Protein AF-A0A094P577-F1 (afdb_monomer)

Foldseek 3Di:
DDDDDDDDDDDDDDPPPPPPDPDPPPLLVQLLVCLVVLLVLLVQQLVCLVCLQPDDLVSNLVSLVSNLVSLVSNLVSHDPVLNVLSVLLSVLSVQLSVLCVVVSSNSVCLVVDPSNVVSLVVCVDPVNVVSVVSVQCSCCVRNVDHSPDDSDPDPPPPPPDPPPPPPVPPPPDDDPDPPPVQVVLLVVLCVVCVVQPFDDDSQLSSQLSVLCVVVVPDDDPDDPVRVQVVSVVSCVVSVHPDDRD

Mean predicted aligned error: 18.9 Å

Secondary structure (DSSP, 8-state):
-------------------------HHHHHHHTTHHHHHHHHHHHHHHHHTTTTS-HHHHHHHHHHHHHHHHHHHHHS-HHHHHHHHHHHHHHHHHHHHHHHTTT-HHHHTT-HHHHHHHHHHTSHHHHHHHHHHHHHHHHHH-------S---TT-S-------------------TT-HHHHHHHHHHHHHHTTT----HHHHHHHHHHHHHGGGS-----HHHHHHHHHHHHHHTT------

Structure (mmCIF, N/CA/C/O backbone):
data_AF-A0A094P577-F1
#
_entry.id   AF-A0A094P577-F1
#
loop_
_atom_site.group_PDB
_atom_site.id
_atom_site.type_symbol
_atom_site.label_atom_id
_atom_site.label_alt_id
_atom_site.label_comp_id
_atom_site.label_asym_id
_atom_site.label_entity_id
_atom_site.label_seq_id
_atom_site.pdbx_PDB_ins_code
_atom_site.Cartn_x
_atom_site.Cartn_y
_atom_site.Cartn_z
_atom_site.occupancy
_atom_site.B_iso_or_equiv
_atom_site.auth_seq_id
_atom_site.auth_comp_id
_atom_site.auth_asym_id
_atom_site.auth_atom_id
_atom_site.pdbx_PDB_model_num
ATOM 1 N N . MET A 1 1 ? -41.809 -2.330 88.555 1.00 37.53 1 MET A N 1
ATOM 2 C CA . MET A 1 1 ? -40.771 -3.019 87.759 1.00 37.53 1 MET A CA 1
ATOM 3 C C . MET A 1 1 ? -40.719 -2.364 86.376 1.00 37.53 1 MET A C 1
ATOM 5 O O . MET A 1 1 ? -41.673 -2.515 85.635 1.00 37.53 1 MET A O 1
ATOM 9 N N . ILE A 1 2 ? -39.690 -1.524 86.148 1.00 37.75 2 ILE A N 1
ATOM 10 C CA . ILE A 1 2 ? -38.912 -1.272 84.900 1.00 37.75 2 ILE A CA 1
ATOM 11 C C . ILE A 1 2 ? -39.744 -1.221 83.588 1.00 37.75 2 ILE A C 1
ATOM 13 O O . ILE A 1 2 ? -40.179 -2.265 83.133 1.00 37.75 2 ILE A O 1
ATOM 17 N N . ILE A 1 3 ? -40.139 -0.101 82.953 1.00 37.16 3 ILE A N 1
ATOM 18 C CA . ILE A 1 3 ? -39.460 1.091 82.371 1.00 37.16 3 ILE A CA 1
ATOM 19 C C . ILE A 1 3 ? -38.410 0.790 81.268 1.00 37.16 3 ILE A C 1
ATOM 21 O O . ILE A 1 3 ? -37.375 0.211 81.574 1.00 37.16 3 ILE A O 1
ATOM 25 N N . ARG A 1 4 ? -38.631 1.397 80.070 1.00 40.16 4 ARG A N 1
ATOM 26 C CA . ARG A 1 4 ? -37.744 1.623 78.878 1.00 40.16 4 ARG A CA 1
ATOM 27 C C . ARG A 1 4 ? -37.684 0.465 77.849 1.00 40.16 4 ARG A C 1
ATOM 29 O O . ARG A 1 4 ? -37.606 -0.674 78.259 1.00 40.16 4 ARG A O 1
ATOM 36 N N . ARG A 1 5 ? -37.662 0.653 76.512 1.00 43.09 5 ARG A N 1
ATOM 37 C CA . ARG A 1 5 ? -37.333 1.806 75.635 1.00 43.09 5 ARG A CA 1
ATOM 38 C C . ARG A 1 5 ? -37.634 1.483 74.144 1.00 43.09 5 ARG A C 1
ATOM 40 O O . ARG A 1 5 ? -37.463 0.338 73.764 1.00 43.09 5 ARG A O 1
ATOM 47 N N . ALA A 1 6 ? -37.960 2.531 73.366 1.00 41.56 6 ALA A N 1
ATOM 48 C CA . ALA A 1 6 ? -37.535 2.875 71.982 1.00 41.56 6 ALA A CA 1
ATOM 49 C C . ALA A 1 6 ? -37.638 1.815 70.849 1.00 41.56 6 ALA A C 1
ATOM 51 O O . ALA A 1 6 ? -37.039 0.758 70.935 1.00 41.56 6 ALA A O 1
ATOM 52 N N . ALA A 1 7 ? -38.428 2.017 69.783 1.00 43.50 7 ALA A N 1
ATOM 53 C CA . ALA A 1 7 ? -38.241 2.944 68.645 1.00 43.50 7 ALA A CA 1
ATOM 54 C C . ALA A 1 7 ? -37.079 2.577 67.692 1.00 43.50 7 ALA A C 1
ATOM 56 O O . ALA A 1 7 ? -35.935 2.873 68.013 1.00 43.50 7 ALA A O 1
ATOM 57 N N . TRP A 1 8 ? -37.389 2.028 66.505 1.00 38.19 8 TRP A N 1
ATOM 58 C CA . TRP A 1 8 ? -36.592 2.134 65.262 1.00 38.19 8 TRP A CA 1
ATOM 59 C C . TRP A 1 8 ? -37.405 1.567 64.074 1.00 38.19 8 TRP A C 1
ATOM 61 O O . TRP A 1 8 ? -37.769 0.402 64.114 1.00 38.19 8 TRP A O 1
ATOM 71 N N . TRP A 1 9 ? -38.013 2.371 63.193 1.00 39.38 9 TRP A N 1
ATOM 72 C CA . TRP A 1 9 ? -37.504 3.147 62.040 1.00 39.38 9 TRP A CA 1
ATOM 73 C C . TRP A 1 9 ? -37.878 2.522 60.681 1.00 39.38 9 TRP A C 1
ATOM 75 O O . TRP A 1 9 ? -37.918 1.313 60.496 1.00 39.38 9 TRP A O 1
ATOM 85 N N . ILE A 1 10 ? -38.208 3.441 59.776 1.00 45.97 10 ILE A N 1
ATOM 86 C CA . ILE A 1 10 ? -38.652 3.350 58.384 1.00 45.97 10 ILE A CA 1
ATOM 87 C C . ILE A 1 10 ? -37.474 3.006 57.454 1.00 45.97 10 ILE A C 1
ATOM 89 O O . ILE A 1 10 ? -36.434 3.633 57.606 1.00 45.97 10 ILE A O 1
ATOM 93 N N . CYS A 1 11 ? -37.690 2.146 56.447 1.00 39.06 11 CYS A N 1
ATOM 94 C CA . CYS A 1 11 ? -36.981 2.086 55.146 1.00 39.06 11 CYS A CA 1
ATOM 95 C C . CYS A 1 11 ? -37.971 1.443 54.144 1.00 39.06 11 CYS A C 1
ATOM 97 O O . CYS A 1 11 ? -38.224 0.248 54.238 1.00 39.06 11 CYS A O 1
ATOM 99 N N . VAL A 1 12 ? -38.789 2.142 53.346 1.00 43.22 12 VAL A N 1
ATOM 100 C CA . VAL A 1 12 ? -38.495 2.939 52.135 1.00 43.22 12 VAL A CA 1
ATOM 101 C C . VAL A 1 12 ? -37.412 2.331 51.236 1.00 43.22 12 VAL A C 1
ATOM 103 O O . VAL A 1 12 ? -36.234 2.384 51.558 1.00 43.22 12 VAL A O 1
ATOM 106 N N . GLY A 1 13 ? -37.859 1.836 50.075 1.00 40.91 13 GLY A N 1
ATOM 107 C CA . GLY A 1 13 ? -37.226 2.067 48.774 1.00 40.91 13 GLY A CA 1
ATOM 108 C C . GLY A 1 13 ? -35.927 1.326 48.457 1.00 40.91 13 GLY A C 1
ATOM 109 O O . GLY A 1 13 ? -34.851 1.888 48.596 1.00 40.91 13 GLY A O 1
ATOM 110 N N . LEU A 1 14 ? -36.039 0.138 47.860 1.00 42.88 14 LEU A N 1
ATOM 111 C CA . LEU A 1 14 ? -35.043 -0.365 46.907 1.00 42.88 14 LEU A CA 1
ATOM 112 C C . LEU A 1 14 ? -35.762 -0.745 45.606 1.00 42.88 14 LEU A C 1
ATOM 114 O O . LEU A 1 14 ? -35.922 -1.909 45.252 1.00 42.88 14 LEU A O 1
ATOM 118 N N . ALA A 1 15 ? -36.252 0.279 44.904 1.00 42.62 15 ALA A N 1
ATOM 119 C CA . ALA A 1 15 ? -36.426 0.182 43.464 1.00 42.62 15 ALA A CA 1
ATOM 120 C C . ALA A 1 15 ? -35.009 0.162 42.887 1.00 42.62 15 ALA A C 1
ATOM 122 O O . ALA A 1 15 ? -34.303 1.169 42.949 1.00 42.62 15 ALA A O 1
ATOM 123 N N . GLY A 1 16 ? -34.575 -1.019 42.448 1.00 40.47 16 GLY A N 1
ATOM 124 C CA . GLY A 1 16 ? -33.274 -1.228 41.836 1.00 40.47 16 GLY A CA 1
ATOM 125 C C . GLY A 1 16 ? -33.091 -0.251 40.686 1.00 40.47 16 GLY A C 1
ATOM 126 O O . GLY A 1 16 ? -33.716 -0.378 39.636 1.00 40.47 16 GLY A O 1
ATOM 127 N N . THR A 1 17 ? -32.233 0.734 40.914 1.00 48.19 17 THR A N 1
ATOM 128 C CA . THR A 1 17 ? -31.580 1.500 39.870 1.00 48.19 17 THR A CA 1
ATOM 129 C C . THR A 1 17 ? -30.855 0.500 38.981 1.00 48.19 17 THR A C 1
ATOM 131 O O . THR A 1 17 ? -29.767 0.034 39.320 1.00 48.19 17 THR A O 1
ATOM 134 N N . VAL A 1 18 ? -31.459 0.155 37.845 1.00 47.09 18 VAL A N 1
ATOM 135 C CA . VAL A 1 18 ? -30.693 -0.286 36.685 1.00 47.09 18 VAL A CA 1
ATOM 136 C C . VAL A 1 18 ? -29.905 0.946 36.264 1.00 47.09 18 VAL A C 1
ATOM 138 O O . VAL A 1 18 ? -30.376 1.793 35.510 1.00 47.09 18 VAL A O 1
ATOM 141 N N . LEU A 1 19 ? -28.727 1.100 36.865 1.00 42.00 19 LEU A N 1
ATOM 142 C CA . LEU A 1 19 ? -27.660 1.892 36.291 1.00 42.00 19 LEU A CA 1
ATOM 143 C C . LEU A 1 19 ? -27.340 1.207 34.962 1.00 42.00 19 LEU A C 1
ATOM 145 O O . LEU A 1 19 ? -26.562 0.258 34.918 1.00 42.00 19 LEU A O 1
ATOM 149 N N . GLY A 1 20 ? -27.990 1.656 33.888 1.00 41.72 20 GLY A N 1
ATOM 150 C CA . GLY A 1 20 ? -27.420 1.557 32.556 1.00 41.72 20 GLY A CA 1
ATOM 151 C C . GLY A 1 20 ? -26.135 2.366 32.592 1.00 41.72 20 GLY A C 1
ATOM 152 O O . GLY A 1 20 ? -26.145 3.568 32.340 1.00 41.72 20 GLY A O 1
ATOM 153 N N . GLY A 1 21 ? -25.053 1.733 33.043 1.00 35.16 21 GLY A N 1
ATOM 154 C CA . GLY A 1 21 ? -23.723 2.278 32.868 1.00 35.16 21 GLY A CA 1
ATOM 155 C C . GLY A 1 21 ? -23.508 2.498 31.378 1.00 35.16 21 GLY A C 1
ATOM 156 O O . GLY A 1 21 ? -23.974 1.702 30.561 1.00 35.16 21 GLY A O 1
ATOM 157 N N . CYS A 1 22 ? -22.806 3.572 31.030 1.00 49.19 22 CYS A N 1
ATOM 158 C CA . CYS A 1 22 ? -22.154 3.718 29.736 1.00 49.19 22 CYS A CA 1
ATOM 159 C C . CYS A 1 22 ? -21.108 2.596 29.611 1.00 49.19 22 CYS A C 1
ATOM 161 O O . CYS A 1 22 ? -19.921 2.811 29.833 1.00 49.19 22 CYS A O 1
ATOM 163 N N . GLY A 1 23 ? -21.569 1.366 29.398 1.00 46.84 23 GLY A N 1
ATOM 164 C CA . GLY A 1 23 ? -20.732 0.201 29.201 1.00 46.84 23 GLY A CA 1
ATOM 165 C C . GLY A 1 23 ? -20.164 0.295 27.804 1.00 46.84 23 GLY A C 1
ATOM 166 O O . GLY A 1 23 ? -20.890 0.137 26.827 1.00 46.84 23 GLY A O 1
ATOM 167 N N . VAL A 1 24 ? -18.875 0.604 27.721 1.00 61.19 24 VAL A N 1
ATOM 168 C CA . VAL A 1 24 ? -18.067 0.271 26.550 1.00 61.19 24 VAL A CA 1
ATOM 169 C C . VAL A 1 24 ? -18.321 -1.213 26.268 1.00 61.19 24 VAL A C 1
ATOM 171 O O . VAL A 1 24 ? -18.224 -2.014 27.199 1.00 61.19 24 VAL A O 1
ATOM 174 N N . SER A 1 25 ? -18.742 -1.567 25.050 1.00 80.81 25 SER A N 1
ATOM 175 C CA . SER A 1 25 ? -18.978 -2.976 24.722 1.00 80.81 25 SER A CA 1
ATOM 176 C C . SER A 1 25 ? -17.668 -3.764 24.848 1.00 80.81 25 SER A C 1
ATOM 178 O O . SER A 1 25 ? -16.583 -3.181 24.734 1.00 80.81 25 SER A O 1
ATOM 180 N N . ASP A 1 26 ? -17.749 -5.073 25.097 1.00 86.94 26 ASP A N 1
ATOM 181 C CA . ASP A 1 26 ? -16.557 -5.919 25.261 1.00 86.94 26 ASP A CA 1
ATOM 182 C C . ASP A 1 26 ? -15.651 -5.851 24.015 1.00 86.94 26 ASP A C 1
ATOM 184 O O . ASP A 1 26 ? -14.424 -5.837 24.133 1.00 86.94 26 ASP A O 1
ATOM 188 N N . GLU A 1 27 ? -16.246 -5.702 22.827 1.00 87.19 27 GLU A N 1
ATOM 189 C CA . GLU A 1 27 ? -15.555 -5.501 21.550 1.00 87.19 27 GLU A CA 1
ATOM 190 C C . GLU A 1 27 ? -14.792 -4.170 21.514 1.00 87.19 27 GLU A C 1
ATOM 192 O O . GLU A 1 27 ? -13.604 -4.130 21.194 1.00 87.19 27 GLU A O 1
ATOM 197 N N . VAL A 1 28 ? -15.437 -3.065 21.906 1.00 88.75 28 VAL A N 1
ATOM 198 C CA . VAL A 1 28 ? -14.787 -1.746 21.946 1.00 88.75 28 VAL A CA 1
ATOM 199 C C . VAL A 1 28 ? -13.635 -1.750 22.956 1.00 88.75 28 VAL A C 1
ATOM 201 O O . VAL A 1 28 ? -12.555 -1.242 22.657 1.00 88.75 28 VAL A O 1
ATOM 204 N N . ALA A 1 29 ? -13.814 -2.368 24.126 1.00 87.50 29 ALA A N 1
ATOM 205 C CA . ALA A 1 29 ? -12.74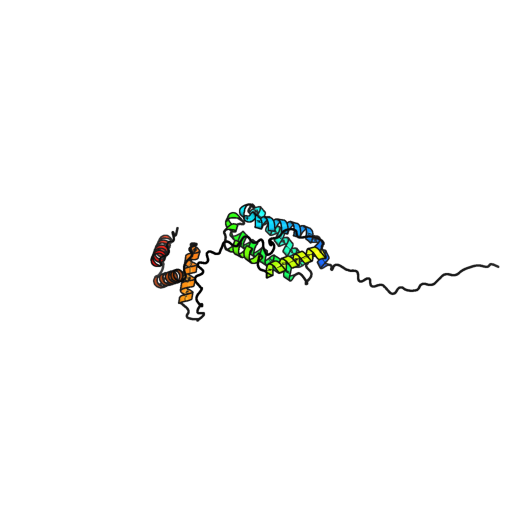3 -2.510 25.109 1.00 87.50 29 ALA A CA 1
ATOM 206 C C . ALA A 1 29 ? -11.560 -3.328 24.551 1.00 87.50 29 ALA A C 1
ATOM 208 O O . ALA A 1 29 ? -10.398 -2.973 24.776 1.00 87.50 29 ALA A O 1
ATOM 209 N N . ALA A 1 30 ? -11.838 -4.384 23.778 1.00 89.31 30 ALA A N 1
ATOM 210 C CA . ALA A 1 30 ? -10.819 -5.203 23.130 1.00 89.31 30 ALA A CA 1
ATOM 211 C C . ALA A 1 30 ? -10.040 -4.42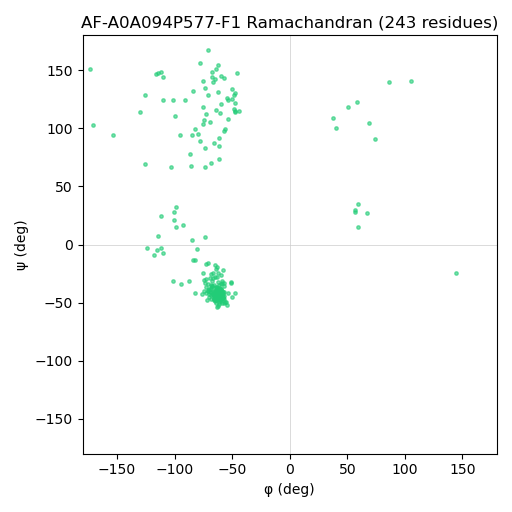9 22.052 1.00 89.31 30 ALA A C 1
ATOM 213 O O . ALA A 1 30 ? -8.807 -4.515 22.030 1.00 89.31 30 ALA A O 1
ATOM 214 N N . VAL A 1 31 ? -10.714 -3.626 21.222 1.00 88.12 31 VAL A N 1
ATOM 215 C CA . VAL A 1 31 ? -10.064 -2.716 20.259 1.00 88.12 31 VAL A CA 1
ATOM 216 C C . VAL A 1 31 ? -9.192 -1.695 20.989 1.00 88.12 31 VAL A C 1
ATOM 218 O O . VAL A 1 31 ? -8.005 -1.563 20.691 1.00 88.12 31 VAL A O 1
ATOM 221 N N . CYS A 1 32 ? -9.732 -1.026 22.010 1.00 88.62 32 CYS A N 1
ATOM 222 C CA . CYS A 1 32 ? -9.000 0.007 22.738 1.00 88.62 32 CYS A CA 1
ATOM 223 C C . CYS A 1 32 ? -7.779 -0.524 23.492 1.00 88.62 32 CYS A C 1
ATOM 225 O O . CYS A 1 32 ? -6.788 0.191 23.615 1.00 88.62 32 CYS A O 1
ATOM 227 N N . SER A 1 33 ? -7.788 -1.792 23.916 1.00 89.31 33 SER A N 1
ATOM 228 C CA . SER A 1 33 ? -6.607 -2.431 24.516 1.00 89.31 33 SER A CA 1
ATOM 229 C C . SER A 1 33 ? -5.410 -2.544 23.560 1.00 89.31 33 SER A C 1
ATOM 231 O O . SER A 1 33 ? -4.284 -2.710 24.020 1.00 89.31 33 SER A O 1
ATOM 233 N N . ARG A 1 34 ? -5.647 -2.442 22.244 1.00 85.75 34 ARG A N 1
ATOM 234 C CA . ARG A 1 34 ? -4.644 -2.563 21.172 1.00 85.75 34 ARG A CA 1
ATOM 235 C C . ARG A 1 34 ? -4.451 -1.275 20.370 1.00 85.75 34 ARG A C 1
ATOM 237 O O . ARG A 1 34 ? -3.570 -1.216 19.518 1.00 85.75 34 ARG A O 1
ATOM 244 N N . ALA A 1 35 ? -5.242 -0.237 20.645 1.00 84.38 35 ALA A N 1
ATOM 245 C CA . ALA A 1 35 ? -5.242 1.006 19.877 1.00 84.38 35 ALA A CA 1
ATOM 246 C C . ALA A 1 35 ? -3.875 1.713 19.869 1.00 84.38 35 ALA A C 1
ATOM 248 O O . ALA A 1 35 ? -3.470 2.232 18.835 1.00 84.38 35 ALA A O 1
ATOM 249 N N . SER A 1 36 ? -3.145 1.697 20.991 1.00 79.56 36 SER A N 1
ATOM 250 C CA . SER A 1 36 ? -1.806 2.303 21.072 1.00 79.56 36 SER A CA 1
ATOM 251 C C . SER A 1 36 ? -0.783 1.580 20.193 1.00 79.56 36 SER A C 1
ATOM 253 O O . SER A 1 36 ? 0.002 2.227 19.508 1.00 79.56 36 SER A O 1
ATOM 255 N N . ASP A 1 37 ? -0.792 0.245 20.194 1.00 76.44 37 ASP A N 1
ATOM 256 C CA . ASP A 1 37 ? 0.129 -0.548 19.372 1.00 76.44 37 ASP A CA 1
ATOM 257 C C . ASP A 1 37 ? -0.199 -0.384 17.884 1.00 76.44 37 ASP A C 1
ATOM 259 O O . ASP A 1 37 ? 0.695 -0.280 17.040 1.00 76.44 37 ASP A O 1
ATOM 263 N N . PHE A 1 38 ? -1.493 -0.311 17.562 1.00 83.00 38 PHE A N 1
ATOM 264 C CA . PHE A 1 38 ? -1.957 -0.011 16.217 1.00 83.00 38 PHE A CA 1
ATOM 265 C C . PHE A 1 38 ? -1.498 1.368 15.741 1.00 83.00 38 PHE A C 1
ATOM 267 O O . PHE A 1 38 ? -0.930 1.454 14.655 1.00 83.00 38 PHE A O 1
ATOM 274 N N . GLU A 1 39 ? -1.653 2.410 16.559 1.00 79.75 39 GLU A N 1
ATOM 275 C CA . GLU A 1 39 ? -1.176 3.762 16.249 1.00 79.75 39 GLU A CA 1
ATOM 276 C C . GLU A 1 39 ? 0.316 3.775 15.925 1.00 79.75 39 GLU A C 1
ATOM 278 O O . GLU A 1 39 ? 0.714 4.243 14.859 1.00 79.75 39 GLU A O 1
ATOM 283 N N . SER A 1 40 ? 1.128 3.147 16.775 1.00 77.50 40 SER A N 1
ATOM 284 C CA . SER A 1 40 ? 2.572 3.077 16.562 1.00 77.50 40 SER A CA 1
ATOM 285 C C . SER A 1 40 ? 2.931 2.329 15.274 1.00 77.50 40 SER A C 1
ATOM 287 O O . SER A 1 40 ? 3.827 2.747 14.537 1.00 77.50 40 SER A O 1
ATOM 289 N N . SER A 1 41 ? 2.216 1.243 14.960 1.00 80.88 41 SER A N 1
ATOM 290 C CA . SER A 1 41 ? 2.410 0.508 13.704 1.00 80.88 41 SER A CA 1
ATOM 291 C C . SER A 1 41 ? 1.970 1.306 12.471 1.00 80.88 41 SER A C 1
ATOM 293 O O . SER A 1 41 ? 2.620 1.228 11.429 1.00 80.88 41 SER A O 1
ATOM 295 N N . MET A 1 42 ? 0.913 2.110 12.601 1.00 83.00 42 MET A N 1
ATOM 296 C CA . MET A 1 42 ? 0.398 2.970 11.542 1.00 83.00 42 MET A CA 1
ATOM 297 C C . MET A 1 42 ? 1.375 4.106 11.232 1.00 83.00 42 MET A C 1
ATOM 299 O O . MET A 1 42 ? 1.738 4.319 10.081 1.00 83.00 42 MET A O 1
ATOM 303 N N . VAL A 1 43 ? 1.890 4.782 12.261 1.00 79.81 43 VAL A N 1
ATOM 304 C CA . VAL A 1 43 ? 2.922 5.817 12.102 1.00 79.81 43 VAL A CA 1
ATOM 305 C C . VAL A 1 43 ? 4.167 5.246 11.417 1.00 79.81 43 VAL A C 1
ATOM 307 O O . VAL A 1 43 ? 4.744 5.888 10.537 1.00 79.81 43 VAL A O 1
ATOM 310 N N . ALA A 1 44 ? 4.573 4.029 11.790 1.00 75.12 44 ALA A N 1
ATOM 311 C CA . ALA A 1 44 ? 5.729 3.364 11.201 1.00 75.12 44 ALA A CA 1
ATOM 312 C C . ALA A 1 44 ? 5.521 3.008 9.721 1.00 75.12 44 ALA A C 1
ATOM 314 O O . ALA A 1 44 ? 6.436 3.219 8.919 1.00 75.12 44 ALA A O 1
ATOM 315 N N . VAL A 1 45 ? 4.352 2.476 9.341 1.00 84.88 45 VAL A N 1
ATOM 316 C CA . VAL A 1 45 ? 4.071 2.139 7.937 1.00 84.88 45 VAL A CA 1
ATOM 317 C C . VAL A 1 45 ? 3.922 3.398 7.085 1.00 84.88 45 VAL A C 1
ATOM 319 O O . VAL A 1 45 ? 4.518 3.453 6.014 1.00 84.88 45 VAL A O 1
ATOM 322 N N . ASP A 1 46 ? 3.252 4.438 7.588 1.00 82.94 46 ASP A N 1
ATOM 323 C CA . ASP A 1 46 ? 3.065 5.701 6.869 1.00 82.94 46 ASP A CA 1
ATOM 324 C C . ASP A 1 46 ? 4.413 6.388 6.606 1.00 82.94 46 ASP A C 1
ATOM 326 O O . ASP A 1 46 ? 4.709 6.746 5.468 1.00 82.94 46 ASP A O 1
ATOM 330 N N . GLN A 1 47 ? 5.296 6.472 7.613 1.00 79.19 47 GLN A N 1
ATOM 331 C CA . GLN A 1 47 ? 6.667 6.962 7.404 1.00 79.19 47 GLN A CA 1
ATOM 332 C C . GLN A 1 47 ? 7.430 6.101 6.389 1.00 79.19 47 GLN A C 1
ATOM 334 O O . GLN A 1 47 ? 8.199 6.624 5.592 1.00 79.19 47 GLN A O 1
ATOM 339 N N . SER A 1 48 ? 7.225 4.781 6.409 1.00 81.50 48 SER A N 1
ATOM 340 C CA . SER A 1 48 ? 7.910 3.884 5.474 1.00 81.50 48 SER A CA 1
ATOM 341 C C . SER A 1 48 ? 7.425 4.051 4.029 1.00 81.50 48 SER A C 1
ATOM 343 O O . SER A 1 48 ? 8.199 3.808 3.108 1.00 81.50 48 SER A O 1
ATOM 345 N N . ILE A 1 49 ? 6.169 4.461 3.829 1.00 85.00 49 ILE A N 1
ATOM 346 C CA . ILE A 1 49 ? 5.602 4.794 2.516 1.00 85.00 49 ILE A CA 1
ATOM 347 C C . ILE A 1 49 ? 6.102 6.167 2.046 1.00 85.00 49 ILE A C 1
ATOM 349 O O . ILE A 1 49 ? 6.478 6.302 0.885 1.00 85.00 49 ILE A O 1
ATOM 353 N N . GLU A 1 50 ? 6.146 7.169 2.931 1.00 82.25 50 GLU A N 1
ATOM 354 C CA . GLU A 1 50 ? 6.696 8.501 2.622 1.00 82.25 50 GLU A CA 1
ATOM 355 C C . GLU A 1 50 ? 8.178 8.424 2.211 1.00 82.25 50 GLU A C 1
ATOM 357 O O . GLU A 1 50 ? 8.582 9.020 1.213 1.00 82.25 50 GLU A O 1
ATOM 362 N N . ASP A 1 51 ? 8.973 7.631 2.934 1.00 79.69 51 ASP A N 1
ATOM 363 C CA . ASP A 1 51 ? 10.415 7.467 2.715 1.00 79.69 51 ASP A CA 1
ATOM 364 C C . ASP A 1 51 ? 10.752 6.204 1.910 1.00 79.69 51 ASP A C 1
ATOM 366 O O . ASP A 1 51 ? 11.799 5.582 2.125 1.00 79.69 51 ASP A O 1
ATOM 370 N N . LEU A 1 52 ? 9.876 5.796 0.985 1.00 79.69 52 LEU A N 1
ATOM 371 C CA . LEU A 1 52 ? 9.968 4.495 0.318 1.00 79.69 52 LEU A CA 1
ATOM 372 C C . LEU A 1 52 ? 11.371 4.213 -0.249 1.00 79.69 52 LEU A C 1
ATOM 374 O O . LEU A 1 52 ? 11.928 3.150 -0.003 1.00 79.69 52 LEU A O 1
ATOM 378 N N . SER A 1 53 ? 11.991 5.181 -0.930 1.00 76.50 53 SER A N 1
ATOM 379 C CA . SER A 1 53 ? 13.328 5.044 -1.537 1.00 76.50 53 SER A CA 1
ATOM 380 C C . SER A 1 53 ? 14.496 5.029 -0.539 1.00 76.50 53 SER A C 1
ATOM 382 O O . SER A 1 53 ? 15.606 4.618 -0.884 1.00 76.50 53 SER A O 1
ATOM 384 N N . VAL A 1 54 ? 14.270 5.469 0.699 1.00 78.19 54 VAL A N 1
ATOM 385 C CA . VAL A 1 54 ? 15.299 5.604 1.742 1.00 78.19 54 VAL A CA 1
ATOM 386 C C . VAL A 1 54 ? 15.249 4.438 2.731 1.00 78.19 54 VAL A C 1
ATOM 388 O O . VAL A 1 54 ? 16.282 4.037 3.277 1.00 78.19 54 VAL A O 1
ATOM 391 N N . VAL A 1 55 ? 14.066 3.869 2.969 1.00 76.69 55 VAL A N 1
ATOM 392 C CA . VAL A 1 55 ? 13.875 2.780 3.930 1.00 76.69 55 VAL A CA 1
ATOM 393 C C . VAL A 1 55 ? 14.439 1.465 3.397 1.00 76.69 55 VAL A C 1
ATOM 395 O O . VAL A 1 55 ? 14.208 1.055 2.263 1.00 76.69 55 VAL A O 1
ATOM 398 N N . ALA A 1 56 ? 15.178 0.754 4.252 1.00 80.25 56 ALA A N 1
ATOM 399 C CA . ALA A 1 56 ? 15.745 -0.538 3.889 1.00 80.25 56 ALA A CA 1
ATOM 400 C C . ALA A 1 56 ? 14.637 -1.587 3.634 1.00 80.25 56 ALA A C 1
ATOM 402 O O . ALA A 1 56 ? 13.697 -1.668 4.430 1.00 80.25 56 ALA A O 1
ATOM 403 N N . PRO A 1 57 ? 14.782 -2.494 2.645 1.00 80.94 57 PRO A N 1
ATOM 404 C CA . PRO A 1 57 ? 13.732 -3.455 2.281 1.00 80.94 57 PRO A CA 1
ATOM 405 C C . PRO A 1 57 ? 13.195 -4.296 3.445 1.00 80.94 57 PRO A C 1
ATOM 407 O O . PRO A 1 57 ? 11.992 -4.473 3.610 1.00 80.94 57 PRO A O 1
ATOM 410 N N . ARG A 1 58 ? 14.088 -4.772 4.323 1.00 76.69 58 ARG A N 1
ATOM 411 C CA . ARG A 1 58 ? 13.692 -5.541 5.517 1.00 76.69 58 ARG A CA 1
ATOM 412 C C . ARG A 1 58 ? 12.904 -4.710 6.524 1.00 76.69 58 ARG A C 1
ATOM 414 O O . ARG A 1 58 ? 12.032 -5.247 7.199 1.00 76.69 58 ARG A O 1
ATOM 421 N N . GLN A 1 59 ? 13.238 -3.429 6.655 1.00 79.50 59 GLN A N 1
ATOM 422 C CA . GLN A 1 59 ? 12.525 -2.520 7.543 1.00 79.50 59 GLN A CA 1
ATOM 423 C C . GLN A 1 59 ? 11.132 -2.234 6.982 1.00 79.50 59 GLN A C 1
ATOM 425 O O . GLN A 1 59 ? 10.164 -2.372 7.720 1.00 79.50 59 GLN A O 1
ATOM 430 N N . LEU A 1 60 ? 11.024 -1.955 5.679 1.00 81.50 60 LEU A N 1
ATOM 431 C CA . LEU A 1 60 ? 9.747 -1.763 4.991 1.00 81.50 60 LEU A CA 1
ATOM 432 C C . LEU A 1 60 ? 8.837 -2.992 5.150 1.00 81.50 60 LEU A C 1
ATOM 434 O O . LEU A 1 60 ? 7.710 -2.872 5.627 1.00 81.50 60 LEU A O 1
ATOM 438 N N . GLN A 1 61 ? 9.361 -4.187 4.861 1.00 83.38 61 GLN A N 1
ATOM 439 C CA . GLN A 1 61 ? 8.644 -5.449 5.050 1.00 83.38 61 GLN A CA 1
ATOM 440 C C . GLN A 1 61 ? 8.175 -5.637 6.501 1.00 83.38 61 GLN A C 1
ATOM 442 O O . GLN A 1 61 ? 7.039 -6.048 6.740 1.00 83.38 61 GLN A O 1
ATOM 447 N N . SER A 1 62 ? 9.038 -5.343 7.478 1.00 81.56 62 SER A N 1
ATOM 448 C CA . SER A 1 62 ? 8.702 -5.475 8.897 1.00 81.56 62 SER A CA 1
ATOM 449 C C . SER A 1 62 ? 7.604 -4.500 9.320 1.00 81.56 62 SER A C 1
ATOM 451 O O . SER A 1 62 ? 6.697 -4.907 10.044 1.00 81.56 62 SER A O 1
ATOM 453 N N . SER A 1 63 ? 7.661 -3.241 8.875 1.00 84.19 63 SER A N 1
ATOM 454 C CA . SER A 1 63 ? 6.637 -2.232 9.170 1.00 84.19 63 SER A CA 1
ATOM 455 C C . SER A 1 63 ? 5.270 -2.674 8.650 1.00 84.19 63 SER A C 1
ATOM 457 O O . SER A 1 63 ? 4.298 -2.689 9.404 1.00 84.19 63 SER A O 1
ATOM 459 N N . PHE A 1 64 ? 5.205 -3.126 7.392 1.00 89.31 64 PHE A N 1
ATOM 460 C CA . PHE A 1 64 ? 3.966 -3.628 6.793 1.00 89.31 64 PHE A CA 1
ATOM 461 C C . PHE A 1 64 ? 3.445 -4.890 7.482 1.00 89.31 64 PHE A C 1
ATOM 463 O O . PHE A 1 64 ? 2.245 -4.995 7.722 1.00 89.31 64 PHE A O 1
ATOM 470 N N . ALA A 1 65 ? 4.318 -5.839 7.832 1.00 84.94 65 ALA A N 1
ATOM 471 C CA . ALA A 1 65 ? 3.908 -7.071 8.503 1.00 84.94 65 ALA A CA 1
ATOM 472 C C . ALA A 1 65 ? 3.283 -6.801 9.881 1.00 84.94 65 ALA A C 1
ATOM 474 O O . ALA A 1 65 ? 2.247 -7.378 10.212 1.00 84.94 65 ALA A O 1
ATOM 475 N N . VAL A 1 66 ? 3.889 -5.908 10.673 1.00 82.88 66 VAL A N 1
ATOM 476 C CA . VAL A 1 66 ? 3.359 -5.518 11.989 1.00 82.88 66 VAL A CA 1
ATOM 477 C C . VAL A 1 66 ? 2.032 -4.778 11.835 1.00 82.88 66 VAL A C 1
ATOM 479 O O . VAL A 1 66 ? 1.065 -5.110 12.517 1.00 82.88 66 VAL A O 1
ATOM 482 N N . PHE A 1 67 ? 1.964 -3.819 10.912 1.00 88.06 67 PHE A N 1
ATOM 483 C CA . PHE A 1 67 ? 0.762 -3.025 10.679 1.00 88.06 67 PHE A CA 1
ATOM 484 C C . PHE A 1 67 ? -0.419 -3.865 10.169 1.00 88.06 67 PHE A C 1
ATOM 486 O O . PHE A 1 67 ? -1.496 -3.831 10.761 1.00 88.06 67 PHE A O 1
ATOM 493 N N . LEU A 1 68 ? -0.220 -4.681 9.127 1.00 89.00 68 LEU A N 1
ATOM 494 C CA . LEU A 1 68 ? -1.266 -5.560 8.593 1.00 89.00 68 LEU A CA 1
ATOM 495 C C . LEU A 1 68 ? -1.704 -6.607 9.622 1.00 89.00 68 LEU A C 1
ATOM 497 O O . LEU A 1 68 ? -2.894 -6.883 9.746 1.00 89.00 68 LEU A O 1
ATOM 501 N N . GLY A 1 69 ? -0.771 -7.154 10.408 1.00 84.06 69 GLY A N 1
ATOM 502 C CA . GLY A 1 69 ? -1.109 -8.056 11.511 1.00 84.06 69 GLY A CA 1
ATOM 503 C C . GLY A 1 69 ? -1.972 -7.381 12.583 1.00 84.06 69 GLY A C 1
ATOM 504 O O . GLY A 1 69 ? -2.923 -7.986 13.086 1.00 84.06 69 GLY A O 1
ATOM 505 N N . SER A 1 70 ? -1.680 -6.116 12.896 1.00 87.44 70 SER A N 1
ATOM 506 C CA . SER A 1 70 ? -2.475 -5.307 13.822 1.00 87.44 70 SER A CA 1
ATOM 507 C C . SER A 1 70 ? -3.875 -5.026 13.268 1.00 87.44 70 SER A C 1
ATOM 509 O O . SER A 1 70 ? -4.859 -5.286 13.958 1.00 87.44 70 SER A O 1
ATOM 511 N N . LEU A 1 71 ? -3.988 -4.614 11.998 1.00 90.31 71 LEU A N 1
ATOM 512 C CA . LEU A 1 71 ? -5.275 -4.398 11.324 1.00 90.31 71 LEU A CA 1
ATOM 513 C C . LEU A 1 71 ? -6.154 -5.645 11.308 1.00 90.31 71 LEU A C 1
ATOM 515 O O . LEU A 1 71 ? -7.336 -5.551 11.620 1.00 90.31 71 LEU A O 1
ATOM 519 N N . LEU A 1 72 ? -5.589 -6.806 10.965 1.00 88.50 72 LEU A N 1
ATOM 520 C CA . LEU A 1 72 ? -6.329 -8.069 10.963 1.00 88.50 72 LEU A CA 1
ATOM 521 C C . LEU A 1 72 ? -6.839 -8.409 12.367 1.00 88.50 72 LEU A C 1
ATOM 523 O O . LEU A 1 72 ? -8.014 -8.713 12.541 1.00 88.50 72 LEU A O 1
ATOM 527 N N . THR A 1 73 ? -5.979 -8.265 13.379 1.00 88.38 73 THR A N 1
ATOM 528 C CA . THR A 1 73 ? -6.363 -8.502 14.778 1.00 88.38 73 THR A CA 1
ATOM 529 C C . THR A 1 73 ? -7.476 -7.556 15.227 1.00 88.38 73 THR A C 1
ATOM 531 O O . THR A 1 73 ? -8.379 -7.975 15.945 1.00 88.38 73 THR A O 1
ATOM 534 N N . LEU A 1 74 ? -7.412 -6.281 14.831 1.00 89.00 74 LEU A N 1
ATOM 535 C CA . LEU A 1 74 ? -8.442 -5.296 15.147 1.00 89.00 74 LEU A CA 1
ATOM 536 C C . LEU A 1 74 ? -9.754 -5.582 14.418 1.00 89.00 74 LEU A C 1
ATOM 538 O O . LEU A 1 74 ? -10.806 -5.482 15.037 1.00 89.00 74 LEU A O 1
ATOM 542 N N . ASN A 1 75 ? -9.699 -5.988 13.150 1.00 91.44 75 ASN A N 1
ATOM 543 C CA . ASN A 1 75 ? -10.875 -6.355 12.363 1.00 91.44 75 ASN A CA 1
ATOM 544 C C . ASN A 1 75 ? -11.649 -7.538 12.973 1.00 91.44 75 ASN A C 1
ATOM 546 O O . ASN A 1 75 ? -12.880 -7.537 12.987 1.00 91.44 75 ASN A O 1
ATOM 550 N N . ASP A 1 76 ? -10.931 -8.525 13.517 1.00 90.81 76 ASP A N 1
ATOM 551 C CA . ASP A 1 76 ? -11.522 -9.720 14.135 1.00 90.81 76 ASP A CA 1
ATOM 552 C C . ASP A 1 76 ? -12.271 -9.421 15.445 1.00 90.81 76 ASP A C 1
ATOM 554 O O . ASP A 1 76 ? -13.167 -10.170 15.835 1.00 90.81 76 ASP A O 1
ATOM 558 N N . ILE A 1 77 ? -11.897 -8.343 16.142 1.00 91.94 77 ILE A N 1
ATOM 559 C CA . ILE A 1 77 ? -12.465 -7.959 17.447 1.00 91.94 77 ILE A CA 1
ATOM 560 C C . ILE A 1 77 ? -13.297 -6.675 17.386 1.00 91.94 77 ILE A C 1
ATOM 562 O O . ILE A 1 77 ? -13.830 -6.249 18.410 1.00 91.94 77 ILE A O 1
ATOM 566 N N . ALA A 1 78 ? -13.367 -6.030 16.222 1.00 91.12 78 ALA A N 1
ATOM 567 C CA . ALA A 1 78 ? -14.086 -4.784 16.035 1.00 91.12 78 ALA A CA 1
ATOM 568 C C . ALA A 1 78 ? -15.602 -4.990 16.184 1.00 91.12 78 ALA A C 1
ATOM 570 O O . ALA A 1 78 ? -16.139 -6.013 15.752 1.00 91.12 78 ALA A O 1
ATOM 571 N N . PRO A 1 79 ? -16.329 -4.009 16.749 1.00 90.50 79 PRO A N 1
ATOM 572 C CA . PRO A 1 79 ? -17.782 -4.025 16.688 1.00 90.50 79 PRO A CA 1
ATOM 573 C C . PRO A 1 79 ? -18.250 -3.903 15.232 1.00 90.50 79 PRO A C 1
ATOM 575 O O . PRO A 1 79 ? -17.612 -3.241 14.411 1.00 90.50 79 PRO A O 1
ATOM 578 N N . TYR A 1 80 ? -19.414 -4.483 14.935 1.00 89.88 80 TYR A N 1
ATOM 579 C CA . TYR A 1 80 ? -20.001 -4.512 13.588 1.00 89.88 80 TYR A CA 1
ATOM 580 C C . TYR A 1 80 ? -20.074 -3.129 12.915 1.00 89.88 80 TYR A C 1
ATOM 582 O O . TYR A 1 80 ? -19.920 -3.013 11.707 1.00 89.88 80 TYR A O 1
ATOM 590 N N . GLU A 1 81 ? -20.266 -2.068 13.702 1.00 89.75 81 GLU A N 1
ATOM 591 C CA . GLU A 1 81 ? -20.372 -0.681 13.230 1.00 89.75 81 GLU A CA 1
ATOM 592 C C . GLU A 1 81 ? -19.131 -0.167 12.478 1.00 89.75 81 GLU A C 1
ATOM 594 O O . GLU A 1 81 ? -19.271 0.749 11.674 1.00 89.75 81 GLU A O 1
ATOM 599 N N . ILE A 1 82 ? -17.939 -0.722 12.741 1.00 92.88 82 ILE A N 1
ATOM 600 C CA . ILE A 1 82 ? -16.660 -0.263 12.161 1.00 92.88 82 ILE A CA 1
ATOM 601 C C . ILE A 1 82 ? -15.894 -1.380 11.431 1.00 92.88 82 ILE A C 1
ATOM 603 O O . ILE A 1 82 ? -14.832 -1.148 10.857 1.00 92.88 82 ILE A O 1
ATOM 607 N N . GLN A 1 83 ? -16.417 -2.607 11.445 1.00 91.06 83 GLN A N 1
ATOM 608 C CA . GLN A 1 83 ? -15.734 -3.778 10.892 1.00 91.06 83 GLN A CA 1
ATOM 609 C C . GLN A 1 83 ? -15.470 -3.641 9.383 1.00 91.06 83 GLN A C 1
ATOM 611 O O . GLN A 1 83 ? -14.339 -3.833 8.942 1.00 91.06 83 GLN A O 1
ATOM 616 N N . ASP A 1 84 ? -16.466 -3.203 8.608 1.00 92.94 84 ASP A N 1
ATOM 617 C CA . ASP A 1 84 ? -16.321 -2.987 7.159 1.00 92.94 84 ASP A CA 1
ATOM 618 C C . ASP A 1 84 ? -15.213 -1.969 6.825 1.00 92.94 84 ASP A C 1
ATOM 620 O O . ASP A 1 84 ? -14.520 -2.087 5.808 1.00 92.94 84 ASP A O 1
ATOM 624 N N . ASP A 1 85 ? -15.022 -0.965 7.687 1.00 92.56 85 ASP A N 1
ATOM 625 C CA . ASP A 1 85 ? -13.977 0.040 7.516 1.00 92.56 85 ASP A CA 1
ATOM 626 C C . ASP A 1 85 ? -12.587 -0.538 7.809 1.00 92.56 85 ASP A C 1
ATOM 628 O O . ASP A 1 85 ? -11.660 -0.305 7.029 1.00 92.5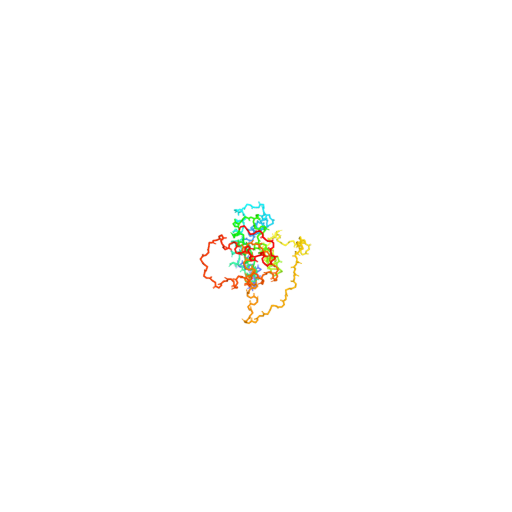6 85 ASP A O 1
ATOM 632 N N . PHE A 1 86 ? -12.436 -1.352 8.861 1.00 90.25 86 PHE A N 1
ATOM 633 C CA . PHE A 1 86 ? -11.190 -2.084 9.120 1.00 90.25 86 PHE A CA 1
ATOM 634 C C . PHE A 1 86 ? -10.840 -3.053 7.986 1.00 90.25 86 PHE A C 1
ATOM 636 O O . PHE A 1 86 ? -9.686 -3.088 7.548 1.00 90.25 86 PHE A O 1
ATOM 643 N N . GLU A 1 87 ? -11.816 -3.803 7.469 1.00 91.81 87 GLU A N 1
ATOM 644 C CA . GLU A 1 87 ? -11.614 -4.711 6.337 1.00 91.81 87 GLU A CA 1
ATOM 645 C C . GLU A 1 87 ? -11.146 -3.944 5.096 1.00 91.81 87 GLU A C 1
ATOM 647 O O . GLU A 1 87 ? -10.172 -4.324 4.437 1.00 91.81 87 GLU A O 1
ATOM 652 N N . ARG A 1 88 ? -11.797 -2.820 4.791 1.00 91.75 88 ARG A N 1
ATOM 653 C CA . ARG A 1 88 ? -11.437 -1.992 3.641 1.00 91.75 88 ARG A CA 1
ATOM 654 C C . ARG A 1 88 ? -10.042 -1.388 3.777 1.00 91.75 88 ARG A C 1
ATOM 656 O O . ARG A 1 88 ? -9.294 -1.420 2.798 1.00 91.75 88 ARG A O 1
ATOM 663 N N . VAL A 1 89 ? -9.678 -0.900 4.965 1.00 91.12 89 VAL A N 1
ATOM 664 C CA . VAL A 1 89 ? -8.318 -0.418 5.258 1.00 91.12 89 VAL A CA 1
ATOM 665 C C . VAL A 1 89 ? -7.295 -1.535 5.070 1.00 91.12 89 VAL A C 1
ATOM 667 O O . VAL A 1 89 ? -6.310 -1.360 4.351 1.00 91.12 89 VAL A O 1
ATOM 670 N N . SER A 1 90 ? -7.568 -2.720 5.614 1.00 90.25 90 SER A N 1
ATOM 671 C CA . SER A 1 90 ? -6.717 -3.896 5.422 1.00 90.25 90 SER A CA 1
ATOM 672 C C . SER A 1 90 ? -6.536 -4.240 3.943 1.00 90.25 90 SER A C 1
ATOM 674 O O . SER A 1 90 ? -5.418 -4.516 3.501 1.00 90.25 90 SER A O 1
ATOM 676 N N . ARG A 1 91 ? -7.598 -4.142 3.136 1.00 91.19 91 ARG A N 1
ATOM 677 C CA . ARG A 1 91 ? -7.559 -4.480 1.710 1.00 91.19 91 ARG A CA 1
ATOM 678 C C . ARG A 1 91 ? -6.589 -3.609 0.917 1.00 91.19 91 ARG A C 1
ATOM 680 O O . ARG A 1 91 ? -5.767 -4.154 0.184 1.00 91.19 91 ARG A O 1
ATOM 687 N N . PHE A 1 92 ? -6.666 -2.283 1.040 1.00 88.00 92 PHE A N 1
ATOM 688 C CA . PHE A 1 92 ? -5.819 -1.410 0.217 1.00 88.00 92 PHE A CA 1
ATOM 689 C C . PHE A 1 92 ? -4.354 -1.386 0.684 1.00 88.00 92 PHE A C 1
ATOM 691 O O . PHE A 1 92 ? -3.457 -1.291 -0.151 1.00 88.00 92 PHE A O 1
ATOM 698 N N . TYR A 1 93 ? -4.074 -1.570 1.980 1.00 91.88 93 TYR A N 1
ATOM 699 C CA . TYR A 1 93 ? -2.693 -1.771 2.441 1.00 91.88 93 TYR A CA 1
ATOM 700 C C . TYR A 1 93 ? -2.147 -3.158 2.065 1.00 91.88 93 TYR A C 1
ATOM 702 O O . TYR A 1 93 ? -0.947 -3.304 1.826 1.00 91.88 93 TYR A O 1
ATOM 710 N N . THR A 1 94 ? -3.006 -4.178 1.967 1.00 91.38 94 THR A N 1
ATOM 711 C CA . THR A 1 94 ? -2.622 -5.506 1.461 1.00 91.38 94 THR A CA 1
ATOM 712 C C . THR A 1 94 ? -2.260 -5.445 -0.019 1.00 91.38 94 THR A C 1
ATOM 714 O O . THR A 1 94 ? -1.265 -6.037 -0.427 1.00 91.38 94 THR A O 1
ATOM 717 N N . GLU A 1 95 ? -3.014 -4.693 -0.823 1.00 90.06 95 GLU A N 1
ATOM 718 C CA . GLU A 1 95 ? -2.688 -4.463 -2.234 1.00 90.06 95 GLU A CA 1
ATOM 719 C C . GLU A 1 95 ? -1.303 -3.821 -2.395 1.00 90.06 95 GLU A C 1
ATOM 721 O O . GLU A 1 95 ? -0.487 -4.307 -3.180 1.00 90.06 95 GLU A O 1
ATOM 726 N N . LEU A 1 96 ? -0.995 -2.799 -1.588 1.00 92.19 96 LEU A N 1
ATOM 727 C CA . LEU A 1 96 ? 0.333 -2.185 -1.574 1.00 92.19 96 LEU A CA 1
ATOM 728 C C . LEU A 1 96 ? 1.425 -3.168 -1.128 1.00 92.19 96 LEU A C 1
ATOM 730 O O . LEU A 1 96 ? 2.472 -3.248 -1.763 1.00 92.19 96 LEU A O 1
ATOM 734 N N . SER A 1 97 ? 1.175 -3.957 -0.083 1.00 90.31 97 SER A N 1
ATOM 735 C CA . SER A 1 97 ? 2.100 -4.999 0.385 1.00 90.31 97 SER A CA 1
ATOM 736 C C . SER A 1 97 ? 2.429 -6.026 -0.708 1.00 90.31 97 SER A C 1
ATOM 738 O O . SER A 1 97 ? 3.594 -6.369 -0.902 1.00 90.31 97 SER A O 1
ATOM 740 N N . ILE A 1 98 ? 1.429 -6.468 -1.478 1.00 89.69 98 ILE A N 1
ATOM 741 C CA . ILE A 1 98 ? 1.620 -7.396 -2.604 1.00 89.69 98 ILE A CA 1
ATOM 742 C C . ILE A 1 98 ? 2.449 -6.741 -3.716 1.00 89.69 98 ILE A C 1
ATOM 744 O O . ILE A 1 98 ? 3.373 -7.362 -4.242 1.00 89.69 98 ILE A O 1
ATOM 748 N N . ALA A 1 99 ? 2.158 -5.484 -4.061 1.00 84.50 99 ALA A N 1
ATOM 749 C CA . ALA A 1 99 ? 2.931 -4.755 -5.064 1.00 84.50 99 ALA A CA 1
ATOM 750 C C . ALA A 1 99 ? 4.400 -4.591 -4.633 1.00 84.50 99 ALA A C 1
ATOM 752 O O . ALA A 1 99 ? 5.311 -4.882 -5.407 1.00 84.50 99 ALA A O 1
ATOM 753 N N . LEU A 1 100 ? 4.639 -4.227 -3.369 1.00 85.75 100 LEU A N 1
ATOM 754 C CA . LEU A 1 100 ? 5.981 -4.127 -2.795 1.00 85.75 100 LEU A CA 1
ATOM 755 C C . LEU A 1 100 ? 6.701 -5.479 -2.765 1.00 85.75 100 LEU A C 1
ATOM 757 O O . LEU A 1 100 ? 7.900 -5.543 -3.027 1.00 85.75 100 LEU A O 1
ATOM 761 N N . GLN A 1 101 ? 5.987 -6.574 -2.507 1.00 83.06 101 GLN A N 1
ATOM 762 C CA . GLN A 1 101 ? 6.560 -7.916 -2.551 1.00 83.06 101 GLN A CA 1
ATOM 763 C C . GLN A 1 101 ? 7.079 -8.281 -3.951 1.00 83.06 101 GLN A C 1
ATOM 765 O O . GLN A 1 101 ? 8.144 -8.893 -4.053 1.00 83.06 101 GLN A O 1
ATOM 770 N N . ASN A 1 102 ? 6.380 -7.877 -5.017 1.00 86.31 102 ASN A N 1
ATOM 771 C CA . ASN A 1 102 ? 6.796 -8.138 -6.402 1.00 86.31 102 ASN A CA 1
ATOM 772 C C . ASN A 1 102 ? 8.086 -7.401 -6.792 1.00 86.31 102 ASN A C 1
ATOM 774 O O . ASN A 1 102 ? 8.824 -7.873 -7.655 1.00 86.31 102 ASN A O 1
ATOM 778 N N . VAL A 1 103 ? 8.393 -6.296 -6.110 1.00 85.56 103 VAL A N 1
ATOM 779 C CA . VAL A 1 103 ? 9.660 -5.557 -6.239 1.00 85.56 103 VAL A CA 1
ATOM 780 C C . VAL A 1 103 ? 10.639 -5.864 -5.100 1.00 85.56 103 VAL A C 1
ATOM 782 O O . VAL A 1 103 ? 11.555 -5.093 -4.830 1.00 85.56 103 VAL A O 1
ATOM 785 N N . TYR A 1 104 ? 10.467 -6.998 -4.414 1.00 86.06 104 TYR A N 1
ATOM 786 C CA . TYR A 1 104 ? 11.336 -7.464 -3.323 1.00 86.06 104 TYR A CA 1
ATOM 787 C C . TYR A 1 104 ? 11.484 -6.483 -2.154 1.00 86.06 104 TYR A C 1
ATOM 789 O O . TYR A 1 104 ? 12.499 -6.501 -1.454 1.00 86.06 104 TYR A O 1
ATOM 797 N N . TRP A 1 105 ? 10.472 -5.646 -1.923 1.00 85.56 105 TRP A N 1
ATOM 798 C CA . TRP A 1 105 ? 10.498 -4.555 -0.949 1.00 85.56 105 TRP A CA 1
ATOM 799 C C . TRP A 1 105 ? 11.605 -3.523 -1.215 1.00 85.56 105 TRP A C 1
ATOM 801 O O . TRP A 1 105 ? 11.928 -2.734 -0.329 1.00 85.56 105 TRP A O 1
ATOM 811 N N . ASP A 1 106 ? 12.204 -3.514 -2.410 1.00 83.69 106 ASP A N 1
ATOM 812 C CA . ASP A 1 106 ? 13.150 -2.480 -2.807 1.00 83.69 106 ASP A CA 1
ATOM 813 C C . ASP A 1 106 ? 12.379 -1.211 -3.146 1.00 83.69 106 ASP A C 1
ATOM 815 O O . ASP A 1 106 ? 11.752 -1.099 -4.198 1.00 83.69 106 ASP A O 1
ATOM 819 N N . GLY A 1 107 ? 12.408 -0.245 -2.235 1.00 77.31 107 GLY A N 1
ATOM 820 C CA . GLY A 1 107 ? 11.667 0.989 -2.411 1.00 77.31 107 GLY A CA 1
ATOM 821 C C . GLY A 1 107 ? 12.221 1.920 -3.490 1.00 77.31 107 GLY A C 1
ATOM 822 O O . GLY A 1 107 ? 11.478 2.772 -3.968 1.00 77.31 107 GLY A O 1
ATOM 823 N N . ASN A 1 108 ? 13.463 1.733 -3.959 1.00 80.31 108 ASN A N 1
ATOM 824 C CA . ASN A 1 108 ? 13.946 2.444 -5.149 1.00 80.31 108 ASN A CA 1
ATOM 825 C C . ASN A 1 108 ? 13.263 1.917 -6.413 1.00 80.31 108 ASN A C 1
ATOM 827 O O . ASN A 1 108 ? 12.894 2.696 -7.290 1.00 80.31 108 ASN A O 1
ATOM 831 N N . ILE A 1 109 ? 13.050 0.601 -6.483 1.00 78.25 109 ILE A N 1
ATOM 832 C CA . ILE A 1 109 ? 12.284 -0.025 -7.565 1.00 78.25 109 ILE A CA 1
ATOM 833 C C . ILE A 1 109 ? 10.799 0.321 -7.397 1.00 78.25 109 ILE A C 1
ATOM 835 O O . ILE A 1 109 ? 10.173 0.819 -8.329 1.00 78.25 109 ILE A O 1
ATOM 839 N N . GLY A 1 110 ? 10.250 0.172 -6.188 1.00 75.38 110 GLY A N 1
ATOM 840 C CA . GLY A 1 110 ? 8.849 0.471 -5.877 1.00 75.38 110 GLY A CA 1
ATOM 841 C C . GLY A 1 110 ? 8.436 1.922 -6.143 1.00 75.38 110 GLY A C 1
ATOM 842 O O . GLY A 1 110 ? 7.307 2.175 -6.556 1.00 75.38 110 GLY A O 1
ATOM 843 N N . ALA A 1 111 ? 9.348 2.886 -5.995 1.00 76.81 111 ALA A N 1
ATOM 844 C CA . ALA A 1 111 ? 9.074 4.288 -6.312 1.00 76.81 111 ALA A CA 1
ATOM 845 C C . ALA A 1 111 ? 8.780 4.539 -7.805 1.00 76.81 111 ALA A C 1
ATOM 847 O O . ALA A 1 111 ? 8.170 5.549 -8.143 1.00 76.81 111 ALA A O 1
ATOM 848 N N . THR A 1 112 ? 9.198 3.635 -8.695 1.00 79.12 112 THR A N 1
ATOM 849 C CA . THR A 1 112 ? 8.986 3.752 -10.150 1.00 79.12 112 THR A CA 1
ATOM 850 C C . THR A 1 112 ? 8.132 2.625 -10.735 1.00 79.12 112 THR A C 1
ATOM 852 O O . THR A 1 112 ? 7.705 2.711 -11.885 1.00 79.12 112 THR A O 1
ATOM 855 N N . ASP A 1 113 ? 7.833 1.592 -9.946 1.00 83.31 113 ASP A N 1
ATOM 856 C CA . ASP A 1 113 ? 6.993 0.469 -10.350 1.00 83.31 113 ASP A CA 1
ATOM 857 C C . ASP A 1 113 ? 5.512 0.860 -10.483 1.00 83.31 113 ASP A C 1
ATOM 859 O O . ASP A 1 113 ? 4.894 1.407 -9.566 1.00 83.31 113 ASP A O 1
ATOM 863 N N . ILE A 1 114 ? 4.914 0.531 -11.629 1.00 79.69 114 ILE A N 1
ATOM 864 C CA . ILE A 1 114 ? 3.534 0.908 -11.967 1.00 79.69 114 ILE A CA 1
ATOM 865 C C . ILE A 1 114 ? 2.518 0.264 -11.013 1.00 79.69 114 ILE A C 1
ATOM 867 O O . ILE A 1 114 ? 1.511 0.893 -10.679 1.00 79.69 114 ILE A O 1
ATOM 871 N N . ALA A 1 115 ? 2.746 -0.976 -10.567 1.00 79.75 115 ALA A N 1
ATOM 872 C CA . ALA A 1 115 ? 1.827 -1.654 -9.659 1.00 79.75 115 ALA A CA 1
ATOM 873 C C . ALA A 1 115 ? 1.877 -1.033 -8.257 1.00 79.75 115 ALA A C 1
ATOM 875 O O . ALA A 1 115 ? 0.825 -0.819 -7.654 1.00 79.75 115 ALA A O 1
ATOM 876 N N . VAL A 1 116 ? 3.069 -0.669 -7.772 1.00 81.56 116 VAL A N 1
ATOM 877 C CA . VAL A 1 116 ? 3.242 0.045 -6.497 1.00 81.56 116 VAL A CA 1
ATOM 878 C C . VAL A 1 116 ? 2.599 1.430 -6.557 1.00 81.56 116 VAL A C 1
ATOM 880 O O . VAL A 1 116 ? 1.810 1.767 -5.676 1.00 81.56 116 VAL A O 1
ATOM 883 N N . GLN A 1 117 ? 2.842 2.208 -7.617 1.00 84.94 117 GLN A N 1
ATOM 884 C CA . GLN A 1 117 ? 2.226 3.532 -7.778 1.00 84.94 117 GLN A CA 1
ATOM 885 C C . GLN A 1 117 ? 0.697 3.456 -7.874 1.00 84.94 117 GLN A C 1
ATOM 887 O O . GLN A 1 117 ? -0.008 4.268 -7.273 1.00 84.94 117 GLN A O 1
ATOM 892 N N . ARG A 1 118 ? 0.157 2.448 -8.571 1.00 82.75 118 ARG A N 1
ATOM 893 C CA . ARG A 1 118 ? -1.290 2.206 -8.628 1.00 82.75 118 ARG A CA 1
ATOM 894 C C . ARG A 1 118 ? -1.858 1.859 -7.256 1.00 82.75 118 ARG A C 1
ATOM 896 O O . ARG A 1 118 ? -2.909 2.385 -6.903 1.00 82.75 118 ARG A O 1
ATOM 903 N N . ALA A 1 119 ? -1.173 1.013 -6.488 1.00 82.38 119 ALA A N 1
ATOM 904 C CA . ALA A 1 119 ? -1.603 0.659 -5.143 1.00 82.38 119 ALA A CA 1
ATOM 905 C C . ALA A 1 119 ? -1.603 1.887 -4.219 1.00 82.38 119 ALA A C 1
ATOM 907 O O . ALA A 1 119 ? -2.607 2.129 -3.557 1.00 82.38 119 ALA A O 1
ATOM 908 N N . ILE A 1 120 ? -0.554 2.720 -4.254 1.00 85.56 120 ILE A N 1
ATOM 909 C CA . ILE A 1 120 ? -0.494 3.997 -3.517 1.00 85.56 120 ILE A CA 1
ATOM 910 C C . ILE A 1 120 ? -1.638 4.927 -3.949 1.00 85.56 120 ILE A C 1
ATOM 912 O O . ILE A 1 120 ? -2.370 5.445 -3.107 1.00 85.56 120 ILE A O 1
ATOM 916 N N . SER A 1 121 ? -1.869 5.085 -5.255 1.00 82.81 121 SER A N 1
ATOM 917 C CA . SER A 1 121 ? -2.991 5.879 -5.772 1.00 82.81 121 SER A CA 1
ATOM 918 C C . SER A 1 121 ? -4.359 5.302 -5.392 1.00 82.81 121 SER A C 1
ATOM 920 O O . SER A 1 121 ? -5.329 6.049 -5.292 1.00 82.81 121 SER A O 1
ATOM 922 N N . ASN A 1 122 ? -4.480 3.989 -5.185 1.00 83.19 122 ASN A N 1
ATOM 923 C CA . ASN A 1 122 ? -5.723 3.389 -4.713 1.00 83.19 122 ASN A CA 1
ATOM 924 C C . ASN A 1 122 ? -6.015 3.832 -3.271 1.00 83.19 122 ASN A C 1
ATOM 926 O O . ASN A 1 122 ? -7.172 4.084 -2.939 1.00 83.19 122 ASN A O 1
ATOM 930 N N . MET A 1 123 ? -4.990 4.003 -2.429 1.00 85.38 123 MET A N 1
ATOM 931 C CA . MET A 1 123 ? -5.146 4.475 -1.044 1.00 85.38 123 MET A CA 1
ATOM 932 C C . MET A 1 123 ? -5.735 5.888 -0.972 1.00 85.38 123 MET A C 1
ATOM 934 O O . MET A 1 123 ? -6.500 6.184 -0.058 1.00 85.38 123 MET A O 1
ATOM 938 N N . THR A 1 124 ? -5.437 6.738 -1.959 1.00 82.94 124 THR A N 1
ATOM 939 C CA . THR A 1 124 ? -5.902 8.135 -2.013 1.00 82.94 124 THR A CA 1
ATOM 940 C C . THR A 1 124 ? -7.299 8.298 -2.612 1.00 82.94 124 THR A C 1
ATOM 942 O O . THR A 1 124 ? -7.800 9.414 -2.757 1.00 82.94 124 THR A O 1
ATOM 945 N N . ARG A 1 125 ? -7.984 7.201 -2.953 1.00 81.44 125 ARG A N 1
ATOM 946 C CA . ARG A 1 125 ? -9.384 7.274 -3.378 1.00 81.44 125 ARG A CA 1
ATOM 947 C C . ARG A 1 125 ? -10.282 7.712 -2.229 1.00 81.44 125 ARG A C 1
ATOM 949 O O . ARG A 1 125 ? -10.179 7.188 -1.122 1.00 81.44 125 ARG A O 1
ATOM 956 N N . ASN A 1 126 ? -11.254 8.571 -2.536 1.00 80.81 126 ASN A N 1
ATOM 957 C CA . ASN A 1 126 ? -12.213 9.113 -1.566 1.00 80.81 126 ASN A CA 1
ATOM 958 C C . ASN A 1 126 ? -12.846 8.046 -0.662 1.00 80.81 126 ASN A C 1
ATOM 960 O O . ASN A 1 126 ? -12.995 8.258 0.535 1.00 80.81 126 ASN A O 1
ATOM 964 N N . ASP A 1 127 ? -13.213 6.891 -1.217 1.00 81.19 127 ASP A N 1
ATOM 965 C CA . ASP A 1 127 ? -13.884 5.836 -0.465 1.00 81.19 127 ASP A CA 1
ATOM 966 C C . ASP A 1 127 ? -12.941 5.052 0.466 1.00 81.19 127 ASP A C 1
ATOM 968 O O . ASP A 1 127 ? -13.388 4.512 1.480 1.00 81.19 127 ASP A O 1
ATOM 972 N N . ASN A 1 128 ? -11.640 5.026 0.170 1.00 85.12 128 ASN A N 1
ATOM 973 C CA . ASN A 1 128 ? -10.607 4.467 1.043 1.00 85.12 128 ASN A CA 1
ATOM 974 C C . ASN A 1 128 ? -10.189 5.474 2.121 1.00 85.12 128 ASN A C 1
ATOM 976 O O . ASN A 1 128 ? -10.120 5.107 3.294 1.00 85.12 128 ASN A O 1
ATOM 980 N N . ILE A 1 129 ? -10.041 6.750 1.746 1.00 86.38 129 ILE A N 1
ATOM 981 C CA . ILE A 1 129 ? -9.803 7.867 2.671 1.00 86.38 129 ILE A CA 1
ATOM 982 C C . ILE A 1 129 ? -10.887 7.917 3.745 1.00 86.38 129 ILE A C 1
ATOM 984 O O . ILE A 1 129 ? -10.572 7.875 4.928 1.00 86.38 129 ILE A O 1
ATOM 988 N N . GLN A 1 130 ? -12.160 7.921 3.344 1.00 87.88 130 GLN A N 1
ATOM 989 C CA . GLN A 1 130 ? -13.280 7.979 4.286 1.00 87.88 130 GLN A CA 1
ATOM 990 C C . GLN A 1 130 ? -13.298 6.798 5.259 1.00 87.88 130 GLN A C 1
ATOM 992 O O . GLN A 1 130 ? -13.706 6.947 6.404 1.00 87.88 130 GLN A O 1
ATOM 997 N N . SER A 1 131 ? -12.873 5.617 4.812 1.00 89.12 131 SER A N 1
ATOM 998 C CA . SER A 1 131 ? -12.861 4.422 5.661 1.00 89.12 131 SER A CA 1
ATOM 999 C C . SER A 1 131 ? -11.718 4.481 6.673 1.00 89.12 131 SER A C 1
ATOM 1001 O O . SER A 1 131 ? -11.912 4.188 7.850 1.00 89.12 131 SER A O 1
ATOM 1003 N N . LEU A 1 132 ? -10.545 4.961 6.247 1.00 89.56 132 LEU A N 1
ATOM 1004 C CA . LEU A 1 132 ? -9.433 5.246 7.152 1.00 89.56 132 LEU A CA 1
ATOM 1005 C C . LEU A 1 132 ? -9.792 6.339 8.170 1.00 89.56 132 LEU A C 1
ATOM 1007 O O . LEU A 1 132 ? -9.472 6.210 9.349 1.00 89.56 132 LEU A O 1
ATOM 1011 N N . GLU A 1 133 ? -10.482 7.397 7.740 1.00 89.12 133 GLU A N 1
ATOM 1012 C CA . GLU A 1 133 ? -10.977 8.458 8.623 1.00 89.12 133 GLU A CA 1
ATOM 1013 C C . GLU A 1 133 ? -11.978 7.927 9.649 1.00 89.12 133 GLU A C 1
ATOM 1015 O O . GLU A 1 133 ? -11.817 8.210 10.833 1.00 89.12 133 GLU A O 1
ATOM 1020 N N . ARG A 1 134 ? -12.929 7.075 9.250 1.00 90.38 134 ARG A N 1
ATOM 1021 C CA . ARG A 1 134 ? -13.861 6.434 10.192 1.00 90.38 134 ARG A CA 1
ATOM 1022 C C . ARG A 1 134 ? -13.146 5.568 11.229 1.00 90.38 134 ARG A C 1
ATOM 1024 O O . ARG A 1 134 ? -13.473 5.654 12.411 1.00 90.38 134 ARG A O 1
ATOM 1031 N N . VAL A 1 135 ? -12.136 4.788 10.830 1.00 90.75 135 VAL A N 1
ATOM 1032 C CA . VAL A 1 135 ? -11.306 4.014 11.777 1.00 90.75 135 VAL A CA 1
ATOM 1033 C C . VAL A 1 135 ? -10.605 4.942 12.775 1.00 90.75 135 VAL A C 1
ATOM 1035 O O . VAL A 1 135 ? -10.570 4.658 13.974 1.00 90.75 135 VAL A O 1
ATOM 1038 N N . ARG A 1 136 ? -10.082 6.080 12.307 1.00 86.81 136 ARG A N 1
ATOM 1039 C CA . ARG A 1 136 ? -9.433 7.083 13.164 1.00 86.81 136 ARG A CA 1
ATOM 1040 C C . ARG A 1 136 ? -10.397 7.741 14.131 1.00 86.81 136 ARG A C 1
ATOM 1042 O O . ARG A 1 136 ? -10.078 7.832 15.312 1.00 86.81 136 ARG A O 1
ATOM 1049 N N . GLU A 1 137 ? -11.549 8.188 13.649 1.00 88.50 137 GLU A N 1
ATOM 1050 C CA . GLU A 1 137 ? -12.590 8.792 14.479 1.00 88.50 137 GLU A CA 1
ATOM 1051 C C . GLU A 1 137 ? -13.074 7.803 15.535 1.00 88.50 137 GLU A C 1
ATOM 1053 O O . GLU A 1 137 ? -13.146 8.151 16.709 1.00 88.50 137 GLU A O 1
ATOM 1058 N N . PHE A 1 138 ? -13.288 6.540 15.161 1.00 90.38 138 PHE A N 1
ATOM 1059 C CA . PHE A 1 138 ? -13.651 5.493 16.108 1.00 90.38 138 PHE A CA 1
ATOM 1060 C C . PHE A 1 138 ? -12.592 5.318 17.206 1.00 90.38 138 PHE A C 1
ATOM 1062 O O . PHE A 1 138 ? -12.922 5.334 18.394 1.00 90.38 138 PHE A O 1
ATOM 1069 N N . ILE A 1 139 ? -11.315 5.177 16.837 1.00 87.25 139 ILE A N 1
ATOM 1070 C CA . ILE A 1 139 ? -10.220 4.996 17.803 1.00 87.25 139 ILE A CA 1
ATOM 1071 C C . ILE A 1 139 ? -10.050 6.243 18.681 1.00 87.25 139 ILE A C 1
ATOM 1073 O O . ILE A 1 139 ? -9.864 6.127 19.895 1.00 87.25 139 ILE A O 1
ATOM 1077 N N . LYS A 1 140 ? -10.190 7.437 18.108 1.00 84.31 140 LYS A N 1
ATOM 1078 C CA . LYS A 1 140 ? -10.142 8.695 18.851 1.00 84.31 140 LYS A CA 1
ATOM 1079 C C . LYS A 1 140 ? -11.283 8.793 19.858 1.00 84.31 140 LYS A C 1
ATOM 1081 O O . LYS A 1 140 ? -11.035 8.982 21.048 1.00 84.31 140 LYS A O 1
ATOM 1086 N N . ASP A 1 141 ? -12.515 8.616 19.405 1.00 87.31 141 ASP A N 1
ATOM 1087 C CA . ASP A 1 141 ? -13.710 8.845 20.212 1.00 87.31 141 ASP A CA 1
ATOM 1088 C C . ASP A 1 141 ? -13.917 7.761 21.270 1.00 87.31 141 ASP A C 1
ATOM 1090 O O . ASP A 1 141 ? -14.371 8.049 22.380 1.00 87.31 141 ASP A O 1
ATOM 1094 N N . LYS A 1 142 ? -13.599 6.503 20.944 1.00 87.31 142 LYS A N 1
ATOM 1095 C CA . LYS A 1 142 ? -13.824 5.363 21.843 1.00 87.31 142 LYS A CA 1
ATOM 1096 C C . LYS A 1 142 ? -12.609 5.014 22.689 1.00 87.31 142 LYS A C 1
ATOM 1098 O O . LYS A 1 142 ? -12.787 4.599 23.833 1.00 87.31 142 LYS A O 1
ATOM 1103 N N . CYS A 1 143 ? -11.401 5.193 22.159 1.00 86.75 143 CYS A N 1
ATOM 1104 C CA . CYS A 1 143 ? -10.167 4.773 22.824 1.00 86.75 143 CYS A CA 1
ATOM 1105 C C . CYS A 1 143 ? -9.312 5.940 23.324 1.00 86.75 143 CYS A C 1
ATOM 1107 O O . CYS A 1 143 ? -8.355 5.697 24.054 1.00 86.75 143 CYS A O 1
ATOM 1109 N N . SER A 1 144 ? -9.658 7.193 22.994 1.00 84.38 144 SER A N 1
ATOM 1110 C CA . SER A 1 144 ? -8.877 8.388 23.367 1.00 84.38 144 SER A CA 1
ATOM 1111 C C . SER A 1 144 ? -7.418 8.333 22.888 1.00 84.38 144 SER A C 1
ATOM 1113 O O . SER A 1 144 ? -6.527 8.893 23.525 1.00 84.38 144 SER A O 1
ATOM 1115 N N . VAL A 1 145 ? -7.178 7.649 21.765 1.00 78.31 145 VAL A N 1
ATOM 1116 C CA . VAL A 1 145 ? -5.880 7.571 21.085 1.00 78.31 145 VAL A CA 1
ATOM 1117 C C . VAL A 1 145 ? -5.988 8.361 19.785 1.00 78.31 145 VAL A C 1
ATOM 1119 O O . VAL A 1 145 ? -6.873 8.099 18.975 1.00 78.31 145 VAL A O 1
ATOM 1122 N N . GLU A 1 146 ? -5.109 9.340 19.578 1.00 72.75 146 GLU A N 1
ATOM 1123 C CA . GLU A 1 146 ? -5.060 10.089 18.321 1.00 72.75 146 GLU A CA 1
ATOM 1124 C C . GLU A 1 146 ? -4.094 9.423 17.344 1.00 72.75 146 GLU A C 1
ATOM 1126 O O . GLU A 1 146 ? -2.919 9.247 17.649 1.00 72.75 146 GLU A O 1
ATOM 1131 N N . LEU A 1 147 ? -4.583 9.085 16.151 1.00 66.44 147 LEU A N 1
ATOM 1132 C CA . LEU A 1 147 ? -3.745 8.592 15.061 1.00 66.44 147 LEU A CA 1
ATOM 1133 C C . LEU A 1 147 ? -3.113 9.804 14.359 1.00 66.44 147 LEU A C 1
ATOM 1135 O O . LEU A 1 147 ? -3.777 10.501 13.593 1.00 66.44 147 LEU A O 1
ATOM 1139 N N . THR A 1 148 ? -1.854 10.102 14.693 1.00 56.97 148 THR A N 1
ATOM 1140 C CA . THR A 1 148 ? -1.201 11.392 14.391 1.00 56.97 148 THR A CA 1
ATOM 1141 C C . THR A 1 148 ? -0.618 11.525 12.979 1.00 56.97 148 THR A C 1
ATOM 1143 O O . THR A 1 148 ? -0.315 12.646 12.566 1.00 56.97 148 THR A O 1
ATOM 1146 N N . LYS A 1 149 ? -0.479 10.433 12.213 1.00 54.09 149 LYS A N 1
ATOM 1147 C CA . LYS A 1 149 ? 0.111 10.456 10.862 1.00 54.09 149 LYS A CA 1
ATOM 1148 C C . LYS A 1 149 ? -0.871 10.169 9.733 1.00 54.09 149 LYS A C 1
ATOM 1150 O O . LYS A 1 149 ? -1.868 9.466 9.897 1.00 54.09 149 LYS A O 1
ATOM 1155 N N . ASN A 1 150 ? -0.576 10.796 8.596 1.00 51.69 150 ASN A N 1
ATOM 1156 C CA . ASN A 1 150 ? -1.463 11.004 7.469 1.00 51.69 150 ASN A CA 1
ATOM 1157 C C . ASN A 1 150 ? -0.776 10.562 6.173 1.00 51.69 150 ASN A C 1
ATOM 1159 O O . ASN A 1 150 ? 0.107 11.255 5.696 1.00 51.69 150 ASN A O 1
ATOM 1163 N N . ILE A 1 151 ? -1.279 9.508 5.526 1.00 45.38 151 ILE A N 1
ATOM 1164 C CA . ILE A 1 151 ? -1.136 9.377 4.060 1.00 45.38 151 ILE A CA 1
ATOM 1165 C C . ILE A 1 151 ? -1.916 10.505 3.348 1.00 45.38 151 ILE A C 1
ATOM 1167 O O . ILE A 1 151 ? -1.654 10.839 2.195 1.00 45.38 151 ILE A O 1
ATOM 1171 N N . ASN A 1 152 ? -2.840 11.156 4.064 1.00 45.22 152 ASN A N 1
ATOM 1172 C CA . ASN A 1 152 ? -3.606 12.296 3.585 1.00 45.22 152 ASN A CA 1
ATOM 1173 C C . ASN A 1 152 ? -2.946 13.608 4.008 1.00 45.22 152 ASN A C 1
ATOM 1175 O O . ASN A 1 152 ? -3.251 14.165 5.063 1.00 45.22 152 ASN A O 1
ATOM 1179 N N . ASN A 1 153 ? -2.124 14.181 3.140 1.00 37.50 153 ASN A N 1
ATOM 1180 C CA . ASN A 1 153 ? -2.134 15.635 3.052 1.00 37.50 153 ASN A CA 1
ATOM 1181 C C . ASN A 1 153 ? -3.600 16.080 2.904 1.00 37.50 153 ASN A C 1
ATOM 1183 O O . ASN A 1 153 ? -4.366 15.462 2.159 1.00 37.50 153 ASN A O 1
ATOM 1187 N N . ALA A 1 154 ? -4.012 17.092 3.671 1.00 32.06 154 ALA A N 1
ATOM 1188 C CA . ALA A 1 154 ? -5.350 17.668 3.580 1.00 32.06 154 ALA A CA 1
ATOM 1189 C C . ALA A 1 154 ? -5.720 17.909 2.101 1.00 32.06 154 ALA A C 1
ATOM 1191 O O . ALA A 1 154 ? -4.816 18.197 1.311 1.00 32.06 154 ALA A O 1
ATOM 1192 N N . PRO A 1 155 ? -7.002 17.806 1.695 1.00 35.81 155 PRO A N 1
ATOM 1193 C CA . PRO A 1 155 ? -7.407 18.100 0.321 1.00 35.81 155 PRO A CA 1
ATOM 1194 C C . PRO A 1 155 ? -6.980 19.537 -0.032 1.00 35.81 155 PRO A C 1
ATOM 1196 O O . PRO A 1 155 ? -7.626 20.500 0.374 1.00 35.81 155 PRO A O 1
ATOM 1199 N N . GLY A 1 156 ? -5.835 19.672 -0.710 1.00 36.81 156 GLY A N 1
ATOM 1200 C CA . GLY A 1 156 ? -5.127 20.942 -0.902 1.00 36.81 156 GLY A CA 1
ATOM 1201 C C . GLY A 1 156 ? -3.591 20.860 -0.912 1.00 36.81 156 GLY A C 1
ATOM 1202 O O . GLY A 1 156 ? -2.983 21.702 -1.555 1.00 36.81 156 GLY A O 1
ATOM 1203 N N . ASP A 1 157 ? -2.976 19.849 -0.284 1.00 35.69 157 ASP A N 1
ATOM 1204 C CA . ASP A 1 157 ? -1.505 19.671 -0.209 1.00 35.69 157 ASP A CA 1
ATOM 1205 C C . ASP A 1 157 ? -1.006 18.445 -1.005 1.00 35.69 157 ASP A C 1
ATOM 1207 O O . ASP A 1 157 ? 0.049 17.865 -0.731 1.00 35.69 157 ASP A O 1
ATOM 1211 N N . LEU A 1 158 ? -1.766 18.012 -2.014 1.00 40.59 158 LEU A N 1
ATOM 1212 C CA . LEU A 1 158 ? -1.218 17.091 -3.005 1.00 40.59 158 LEU A CA 1
ATOM 1213 C C . LEU A 1 158 ? -0.057 17.815 -3.708 1.00 40.59 158 LEU A C 1
ATOM 1215 O O . LEU A 1 158 ? -0.258 18.948 -4.157 1.00 40.59 158 LEU A O 1
ATOM 1219 N N . PRO A 1 159 ? 1.133 17.197 -3.853 1.00 39.50 159 PRO A N 1
ATOM 1220 C CA . PRO A 1 159 ? 2.021 17.588 -4.934 1.00 39.50 159 PRO A CA 1
ATOM 1221 C C . PRO A 1 159 ? 1.154 17.608 -6.184 1.00 39.50 159 PRO A C 1
ATOM 1223 O O . PRO A 1 159 ? 0.404 16.652 -6.410 1.00 39.50 159 PRO A O 1
ATOM 1226 N N . GLU A 1 160 ? 1.189 18.709 -6.932 1.00 36.53 160 GLU A N 1
ATOM 1227 C CA . GLU A 1 160 ? 0.551 18.754 -8.238 1.00 36.53 160 GLU A CA 1
ATOM 1228 C C . GLU A 1 160 ? 0.998 17.485 -8.951 1.00 36.53 160 GLU A C 1
ATOM 1230 O O . GLU A 1 160 ? 2.205 17.250 -9.095 1.00 36.53 160 GLU A O 1
ATOM 1235 N N . ALA A 1 161 ? 0.033 16.593 -9.216 1.00 41.91 161 ALA A N 1
ATOM 1236 C CA . ALA A 1 161 ? 0.320 15.348 -9.901 1.00 41.91 161 ALA A CA 1
ATOM 1237 C C . ALA A 1 161 ? 1.175 15.753 -11.100 1.00 41.91 161 ALA A C 1
ATOM 1239 O O . ALA A 1 161 ? 0.799 16.741 -11.745 1.00 41.91 161 ALA A O 1
ATOM 1240 N N . PRO A 1 162 ? 2.330 15.101 -11.355 1.00 33.91 162 PRO A N 1
ATOM 1241 C CA . PRO A 1 162 ? 3.099 15.431 -12.543 1.00 33.91 162 PRO A CA 1
ATOM 1242 C C . PRO A 1 162 ? 2.085 15.456 -13.669 1.00 33.91 162 PRO A C 1
ATOM 1244 O O . PRO A 1 162 ? 1.331 14.480 -13.775 1.00 33.91 162 PRO A O 1
ATOM 1247 N N . GLU A 1 163 ? 1.963 16.605 -14.361 1.00 33.78 163 GLU A N 1
ATOM 1248 C CA . GLU A 1 163 ? 0.997 16.747 -15.445 1.00 33.78 163 GLU A CA 1
ATOM 1249 C C . GLU A 1 163 ? 1.130 15.463 -16.224 1.00 33.78 163 GLU A C 1
ATOM 1251 O O . GLU A 1 163 ? 2.230 15.133 -16.689 1.00 33.78 163 GLU A O 1
ATOM 1256 N N . ALA A 1 164 ? 0.060 14.664 -16.221 1.00 34.53 164 ALA A N 1
ATOM 1257 C CA . ALA A 1 164 ? 0.109 13.440 -16.968 1.00 34.53 164 ALA A CA 1
ATOM 1258 C C . ALA A 1 164 ? 0.521 13.907 -18.358 1.00 34.53 164 ALA A C 1
ATOM 1260 O O . ALA A 1 164 ? -0.090 14.835 -18.900 1.00 34.53 164 ALA A O 1
ATOM 1261 N N . SER A 1 165 ? 1.610 13.352 -18.890 1.00 35.78 165 SER A N 1
ATOM 1262 C CA . SER A 1 165 ? 1.954 13.546 -20.287 1.00 35.78 165 SER A CA 1
ATOM 1263 C C . SER A 1 165 ? 0.881 12.793 -21.066 1.00 35.78 165 SER A C 1
ATOM 1265 O O . SER A 1 165 ? 1.098 11.708 -21.600 1.00 35.78 165 SER A O 1
ATOM 1267 N N . LEU A 1 166 ? -0.333 13.337 -21.031 1.00 39.97 166 LEU A N 1
ATOM 1268 C CA . LEU A 1 166 ? -1.462 12.959 -21.825 1.00 39.97 166 LEU A CA 1
ATOM 1269 C C . LEU A 1 166 ? -1.112 13.505 -23.199 1.00 39.97 166 LEU A C 1
ATOM 1271 O O . LEU A 1 166 ? -1.621 14.527 -23.644 1.00 39.97 166 LEU A O 1
ATOM 1275 N N . ILE A 1 167 ? -0.326 12.726 -23.926 1.00 42.28 167 ILE A N 1
ATOM 1276 C CA . ILE A 1 167 ? -0.816 12.384 -25.249 1.00 42.28 167 ILE A CA 1
ATOM 1277 C C . ILE A 1 167 ? -1.950 11.371 -25.006 1.00 42.28 167 ILE A C 1
ATOM 1279 O O . ILE A 1 167 ? -1.828 10.186 -25.285 1.00 42.28 167 ILE A O 1
ATOM 1283 N N . VAL A 1 168 ? -3.048 11.823 -24.381 1.00 49.03 168 VAL A N 1
ATOM 1284 C CA . VAL A 1 168 ? -4.330 11.137 -24.506 1.00 49.03 168 VAL A CA 1
ATOM 1285 C C . VAL A 1 168 ? -4.820 11.574 -25.855 1.00 49.03 168 VAL A C 1
ATOM 1287 O O . VAL A 1 168 ? -5.486 12.597 -26.012 1.00 49.03 168 VAL A O 1
ATOM 1290 N N . GLU A 1 169 ? -4.428 10.790 -26.848 1.00 44.56 169 GLU A N 1
ATOM 1291 C CA . GLU A 1 169 ? -5.269 10.667 -28.014 1.00 44.56 169 GLU A CA 1
ATOM 1292 C C . GLU A 1 169 ? -6.654 10.241 -27.501 1.00 44.56 169 GLU A C 1
ATOM 1294 O O . GLU A 1 169 ? -6.738 9.299 -26.698 1.00 44.56 169 GLU A O 1
ATOM 1299 N N . PRO A 1 170 ? -7.725 10.976 -27.853 1.00 46.34 170 PRO A N 1
ATOM 1300 C CA . PRO A 1 170 ? -9.080 10.626 -27.463 1.00 46.34 170 PRO A CA 1
ATOM 1301 C C . PRO A 1 170 ? -9.300 9.152 -27.781 1.00 46.34 170 PRO A C 1
ATOM 1303 O O . PRO A 1 170 ? -9.202 8.772 -28.943 1.00 46.34 170 PRO A O 1
ATOM 1306 N N . GLN A 1 171 ? -9.542 8.324 -26.763 1.00 47.09 171 GLN A N 1
ATOM 1307 C CA . GLN A 1 171 ? -9.845 6.913 -26.982 1.00 47.09 171 GLN A CA 1
ATOM 1308 C C . GLN A 1 171 ? -11.123 6.860 -27.830 1.00 47.09 171 GLN A C 1
ATOM 1310 O O . GLN A 1 171 ? -12.166 7.318 -27.352 1.00 47.09 171 GLN A O 1
ATOM 1315 N N . PRO A 1 172 ? -11.066 6.390 -29.088 1.00 53.19 172 PRO A N 1
ATOM 1316 C CA . PRO A 1 172 ? -12.262 6.285 -29.902 1.00 53.19 172 PRO A CA 1
ATOM 1317 C C . PRO A 1 172 ? -13.168 5.206 -29.310 1.00 53.19 172 PRO A C 1
ATOM 1319 O O . PRO A 1 172 ? -12.686 4.235 -28.720 1.00 53.19 172 PRO A O 1
ATOM 1322 N N . ASP A 1 173 ? -14.480 5.389 -29.463 1.00 49.34 173 ASP A N 1
ATOM 1323 C CA . ASP A 1 173 ? -15.492 4.451 -28.976 1.00 49.34 173 ASP A CA 1
ATOM 1324 C C . ASP A 1 173 ? -15.135 3.013 -29.377 1.00 49.34 173 ASP A C 1
ATOM 1326 O O . ASP A 1 173 ? -15.087 2.656 -30.557 1.00 49.34 173 ASP A O 1
ATOM 1330 N N . VAL A 1 174 ? -14.855 2.180 -28.372 1.00 50.38 174 VAL A N 1
ATOM 1331 C CA . VAL A 1 174 ? -14.445 0.793 -28.578 1.00 50.38 174 VAL A CA 1
ATOM 1332 C C . VAL A 1 174 ? -15.666 0.005 -29.037 1.00 50.38 174 VAL A C 1
ATOM 1334 O O . VAL A 1 174 ? -16.623 -0.189 -28.286 1.00 50.38 174 VAL A O 1
ATOM 1337 N N . ASN A 1 175 ? -15.645 -0.454 -30.285 1.00 48.78 175 ASN A N 1
ATOM 1338 C CA . ASN A 1 175 ? -16.646 -1.378 -30.799 1.00 48.78 175 ASN A CA 1
ATOM 1339 C C . ASN A 1 175 ? -16.604 -2.666 -29.942 1.00 48.78 175 ASN A C 1
ATOM 1341 O O . ASN A 1 175 ? -15.569 -3.300 -29.804 1.00 48.78 175 ASN A O 1
ATOM 1345 N N . THR A 1 176 ? -17.698 -3.051 -29.289 1.00 50.50 176 THR A N 1
ATOM 1346 C CA . THR A 1 176 ? -17.747 -4.251 -28.418 1.00 50.50 176 THR A CA 1
ATOM 1347 C C . THR A 1 176 ? -18.356 -5.463 -29.127 1.00 50.50 176 THR A C 1
ATOM 1349 O O . THR A 1 176 ? -18.737 -6.444 -28.488 1.00 50.50 176 THR A O 1
ATOM 1352 N N . GLY A 1 177 ? -18.470 -5.394 -30.458 1.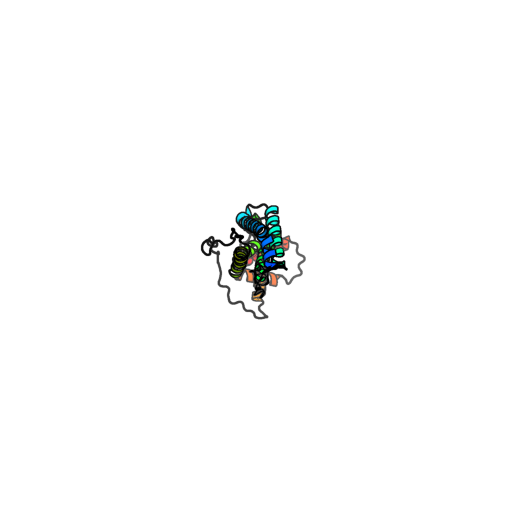00 48.09 177 GLY A N 1
ATOM 1353 C CA . GLY A 1 177 ? -18.968 -6.478 -31.293 1.00 48.09 177 GLY A CA 1
ATOM 1354 C C . GLY A 1 177 ? -18.120 -7.746 -31.179 1.00 48.09 177 GLY A C 1
ATOM 1355 O O . GLY A 1 177 ? -16.902 -7.692 -31.035 1.00 48.09 177 GLY A O 1
ATOM 1356 N N . PHE A 1 178 ? -18.790 -8.894 -31.264 1.00 40.00 178 PHE A N 1
ATOM 1357 C CA . PHE A 1 178 ? -18.187 -10.225 -31.137 1.00 40.00 178 PHE A CA 1
ATOM 1358 C C . PHE A 1 178 ? -17.138 -10.525 -32.227 1.00 40.00 178 PHE A C 1
ATOM 1360 O O . PHE A 1 178 ? -16.213 -11.290 -31.980 1.00 40.00 178 PHE A O 1
ATOM 1367 N N . ASP A 1 179 ? -17.238 -9.854 -33.380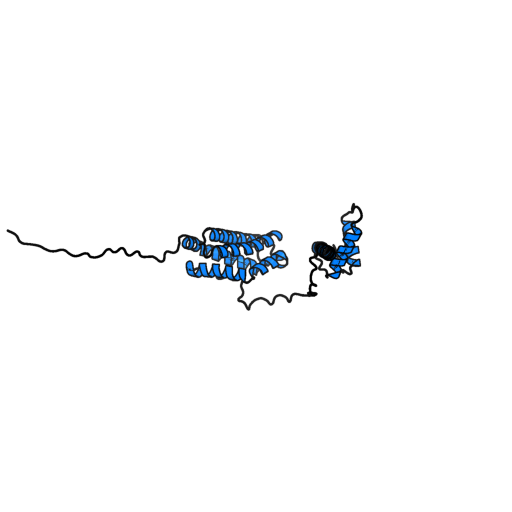 1.00 53.22 179 ASP A N 1
ATOM 1368 C CA . ASP A 1 179 ? -16.321 -9.978 -34.524 1.00 53.22 179 ASP A CA 1
ATOM 1369 C C . ASP A 1 179 ? -15.292 -8.828 -34.580 1.00 53.22 179 ASP A C 1
ATOM 1371 O O . ASP A 1 179 ? -14.856 -8.417 -35.654 1.00 53.22 179 ASP A O 1
ATOM 1375 N N . ASN A 1 180 ? -14.935 -8.230 -33.436 1.00 57.44 180 ASN A N 1
ATOM 1376 C CA . ASN A 1 180 ? -13.985 -7.117 -33.411 1.00 57.44 180 ASN A CA 1
ATOM 1377 C C . ASN A 1 180 ? -12.525 -7.596 -33.364 1.00 57.44 180 ASN A C 1
ATOM 1379 O O . ASN A 1 180 ? -11.807 -7.411 -32.375 1.00 57.44 180 ASN A O 1
ATOM 1383 N N . GLU A 1 181 ? -12.098 -8.206 -34.467 1.00 60.88 181 GLU A N 1
ATOM 1384 C CA . GLU A 1 181 ? -10.713 -8.626 -34.695 1.00 60.88 181 GLU A CA 1
ATOM 1385 C C . GLU A 1 181 ? -9.742 -7.437 -34.579 1.00 60.88 181 GLU A C 1
ATOM 1387 O O . GLU A 1 181 ? -8.675 -7.573 -33.992 1.00 60.88 181 GLU A O 1
ATOM 1392 N N . GLU A 1 182 ? -10.148 -6.239 -35.008 1.00 61.69 182 GLU A N 1
ATOM 1393 C CA . GLU A 1 182 ? -9.343 -5.008 -34.955 1.00 61.69 182 GLU A CA 1
ATOM 1394 C C . GLU A 1 182 ? -8.924 -4.636 -33.520 1.00 61.69 182 GLU A C 1
ATOM 1396 O O . GLU A 1 182 ? -7.764 -4.326 -33.243 1.00 61.69 182 GLU A O 1
ATOM 1401 N N . THR A 1 183 ? -9.848 -4.725 -32.557 1.00 65.38 183 THR A N 1
ATOM 1402 C CA . THR A 1 183 ? -9.525 -4.458 -31.146 1.00 65.38 183 THR A CA 1
ATOM 1403 C C . THR A 1 183 ? -8.707 -5.581 -30.525 1.00 65.38 183 THR A C 1
ATOM 1405 O O . THR A 1 183 ? -7.828 -5.295 -29.715 1.00 65.38 183 THR A O 1
ATOM 1408 N N . ALA A 1 184 ? -8.925 -6.833 -30.931 1.00 68.75 184 ALA A N 1
ATOM 1409 C CA . ALA A 1 184 ? -8.100 -7.950 -30.478 1.00 68.75 184 ALA A CA 1
ATOM 1410 C C . ALA A 1 184 ? -6.642 -7.811 -30.952 1.00 68.75 184 ALA A C 1
ATOM 1412 O O . ALA A 1 184 ? -5.721 -7.965 -30.147 1.00 68.75 184 ALA A O 1
ATOM 1413 N N . LEU A 1 185 ? -6.429 -7.445 -32.220 1.00 77.69 185 LEU A N 1
ATOM 1414 C CA . LEU A 1 185 ? -5.107 -7.190 -32.798 1.00 77.69 185 LEU A CA 1
ATOM 1415 C C . LEU A 1 185 ? -4.415 -6.024 -32.098 1.00 77.69 185 LEU A C 1
ATOM 1417 O O . LEU A 1 185 ? -3.263 -6.136 -31.682 1.00 77.69 185 LEU A O 1
ATOM 1421 N N . ARG A 1 186 ? -5.146 -4.934 -31.868 1.00 76.44 186 ARG A N 1
ATOM 1422 C CA . ARG A 1 186 ? -4.626 -3.780 -31.139 1.00 76.44 186 ARG A CA 1
ATOM 1423 C C . ARG A 1 186 ? -4.235 -4.120 -29.697 1.00 76.44 186 ARG A C 1
ATOM 1425 O O . ARG A 1 186 ? -3.157 -3.739 -29.247 1.00 76.44 186 ARG A O 1
ATOM 1432 N N . SER A 1 187 ? -5.075 -4.856 -28.969 1.00 73.50 187 SER A N 1
ATOM 1433 C CA . SER A 1 187 ? -4.754 -5.333 -27.617 1.00 73.50 187 SER A CA 1
ATOM 1434 C C . SER A 1 187 ? -3.529 -6.248 -27.605 1.00 73.50 187 SER A C 1
ATOM 1436 O O . SER A 1 187 ? -2.710 -6.159 -26.691 1.00 73.50 187 SER A O 1
ATOM 1438 N N . TYR A 1 188 ? -3.368 -7.087 -28.629 1.00 78.75 188 TYR A N 1
ATOM 1439 C CA . TYR A 1 188 ? -2.193 -7.939 -28.777 1.00 78.75 188 TYR A CA 1
ATOM 1440 C C . TYR A 1 188 ? -0.915 -7.125 -29.032 1.00 78.75 188 TYR A C 1
ATOM 1442 O O . TYR A 1 188 ? 0.108 -7.382 -28.398 1.00 78.75 188 TYR A O 1
ATOM 1450 N N . GLY A 1 189 ? -0.972 -6.094 -29.880 1.00 80.19 189 GLY A N 1
ATOM 1451 C CA . GLY A 1 189 ? 0.164 -5.198 -30.109 1.00 80.19 189 GLY A CA 1
ATOM 1452 C C . GLY A 1 189 ? 0.619 -4.462 -28.847 1.00 80.19 189 GLY A C 1
ATOM 1453 O O . GLY A 1 189 ? 1.820 -4.384 -28.586 1.00 80.19 189 GLY A O 1
ATOM 1454 N N . TYR A 1 190 ? -0.323 -4.004 -28.012 1.00 78.75 190 TYR A N 1
ATOM 1455 C CA . TYR A 1 190 ? 0.004 -3.432 -26.700 1.00 78.75 190 TYR A CA 1
ATOM 1456 C C . TYR A 1 190 ? 0.698 -4.438 -25.783 1.00 78.75 190 TYR A C 1
ATOM 1458 O O . TYR A 1 190 ? 1.728 -4.116 -25.196 1.00 78.75 190 TYR A O 1
ATOM 1466 N N . PHE A 1 191 ? 0.171 -5.660 -25.699 1.00 78.12 191 PHE A N 1
ATOM 1467 C CA . PHE A 1 191 ? 0.753 -6.717 -24.876 1.00 78.12 191 PHE A CA 1
ATOM 1468 C C . PHE A 1 191 ? 2.200 -7.037 -25.279 1.00 78.12 191 PHE A C 1
ATOM 1470 O O . PHE A 1 191 ? 3.073 -7.146 -24.419 1.00 78.12 191 PHE A O 1
ATOM 1477 N N . VAL A 1 192 ? 2.479 -7.147 -26.582 1.00 78.56 192 VAL A N 1
ATOM 1478 C CA . VAL A 1 192 ? 3.837 -7.410 -27.085 1.00 78.56 192 VAL A CA 1
ATOM 1479 C C . VAL A 1 192 ? 4.787 -6.266 -26.736 1.00 78.56 192 VAL A C 1
ATOM 1481 O O . VAL A 1 192 ? 5.908 -6.521 -26.310 1.00 78.56 192 VAL A O 1
ATOM 1484 N N . ALA A 1 193 ? 4.362 -5.011 -26.880 1.00 75.81 193 ALA A N 1
ATOM 1485 C CA . ALA A 1 193 ? 5.211 -3.860 -26.579 1.00 75.81 193 ALA A CA 1
ATOM 1486 C C . ALA A 1 193 ? 5.458 -3.662 -25.073 1.00 75.81 193 ALA A C 1
ATOM 1488 O O . ALA A 1 193 ? 6.566 -3.293 -24.672 1.00 75.81 193 ALA A O 1
ATOM 1489 N N . GLU A 1 194 ? 4.472 -3.984 -24.230 1.00 74.88 194 GLU A N 1
ATOM 1490 C CA . GLU A 1 194 ? 4.578 -3.912 -22.769 1.00 74.88 194 GLU A CA 1
ATOM 1491 C C . GLU A 1 194 ? 5.664 -4.850 -22.223 1.00 74.88 194 GLU A C 1
ATOM 1493 O O . GLU A 1 194 ? 6.405 -4.465 -21.318 1.00 74.88 194 GLU A O 1
ATOM 1498 N N . GLN A 1 195 ? 5.860 -6.028 -22.832 1.00 73.94 195 GLN A N 1
ATOM 1499 C CA . GLN A 1 195 ? 6.946 -6.952 -22.462 1.00 73.94 195 GLN A CA 1
ATOM 1500 C C . GLN A 1 195 ? 8.347 -6.332 -22.571 1.00 73.94 195 GLN A C 1
ATOM 1502 O O . GLN A 1 195 ? 9.288 -6.810 -21.934 1.00 73.94 195 GLN A O 1
ATOM 1507 N N . PHE A 1 196 ? 8.490 -5.275 -23.369 1.00 70.62 196 PHE A N 1
ATOM 1508 C CA . PHE A 1 196 ? 9.745 -4.565 -23.595 1.00 70.62 196 PHE A CA 1
ATOM 1509 C C . PHE A 1 196 ? 9.715 -3.129 -23.055 1.00 70.62 196 PHE A C 1
ATOM 1511 O O . PHE A 1 196 ? 10.666 -2.382 -23.277 1.00 70.62 196 PHE A O 1
ATOM 1518 N N . GLY A 1 197 ? 8.654 -2.742 -22.336 1.00 70.69 197 GLY A N 1
ATOM 1519 C CA . GLY A 1 197 ? 8.499 -1.402 -21.766 1.00 70.69 197 GLY A CA 1
ATOM 1520 C C . GLY A 1 197 ? 8.321 -0.298 -22.812 1.00 70.69 197 GLY A C 1
ATOM 1521 O O . GLY A 1 197 ? 8.708 0.843 -22.565 1.00 70.69 197 GLY A O 1
ATOM 1522 N N . ILE A 1 198 ? 7.776 -0.623 -23.987 1.00 73.94 198 ILE A N 1
ATOM 1523 C CA . ILE A 1 198 ? 7.609 0.315 -25.103 1.00 73.94 198 ILE A CA 1
ATOM 1524 C C . ILE A 1 198 ? 6.155 0.790 -25.150 1.00 73.94 198 ILE A C 1
ATOM 1526 O O . ILE A 1 198 ? 5.229 -0.014 -25.232 1.00 73.94 198 ILE A O 1
ATOM 1530 N N . ALA A 1 199 ? 5.952 2.107 -25.112 1.00 76.19 199 ALA A N 1
ATOM 1531 C CA . ALA A 1 199 ? 4.637 2.715 -25.289 1.00 76.19 199 ALA A CA 1
ATOM 1532 C C . ALA A 1 199 ? 4.323 2.877 -26.783 1.00 76.19 199 ALA A C 1
ATOM 1534 O O . ALA A 1 199 ? 5.152 3.392 -27.533 1.00 76.19 199 ALA A O 1
ATOM 1535 N N . LEU A 1 200 ? 3.126 2.458 -27.200 1.00 76.94 200 LEU A N 1
ATOM 1536 C CA . LEU A 1 200 ? 2.656 2.546 -28.585 1.00 76.94 200 LEU A CA 1
ATOM 1537 C C . LEU A 1 200 ? 1.468 3.501 -28.715 1.00 76.94 200 LEU A C 1
ATOM 1539 O O . LEU A 1 200 ? 0.614 3.566 -27.827 1.00 76.94 200 LEU A O 1
ATOM 1543 N N . THR A 1 201 ? 1.362 4.181 -29.856 1.00 81.19 201 THR A N 1
ATOM 1544 C CA . THR A 1 201 ? 0.098 4.802 -30.274 1.00 81.19 201 THR A CA 1
ATOM 1545 C C . THR A 1 201 ? -0.915 3.732 -30.681 1.00 81.19 201 THR A C 1
ATOM 1547 O O . THR A 1 201 ? -0.587 2.559 -30.876 1.00 81.19 201 THR A O 1
ATOM 1550 N N . GLN A 1 202 ? -2.174 4.136 -30.838 1.00 78.62 202 GLN A N 1
ATOM 1551 C CA . GLN A 1 202 ? -3.242 3.234 -31.260 1.00 78.62 202 GLN A CA 1
ATOM 1552 C C . GLN A 1 202 ? -2.960 2.591 -32.629 1.00 78.62 202 GLN A C 1
ATOM 1554 O O . GLN A 1 202 ? -3.114 1.380 -32.780 1.00 78.62 202 GLN A O 1
ATOM 1559 N N . SER A 1 203 ? -2.490 3.392 -33.591 1.00 80.12 203 SER A N 1
ATOM 1560 C CA . SER A 1 203 ? -2.132 2.938 -34.939 1.00 80.12 203 SER A CA 1
ATOM 1561 C C . SER A 1 203 ? -0.904 2.027 -34.946 1.00 80.12 203 SER A C 1
ATOM 1563 O O . SER A 1 203 ? -0.859 1.055 -35.697 1.00 80.12 203 SER A O 1
ATOM 1565 N N . GLN A 1 204 ? 0.074 2.290 -34.077 1.00 82.69 204 GLN A N 1
ATOM 1566 C CA . GLN A 1 204 ? 1.252 1.438 -33.916 1.00 82.69 204 GLN A CA 1
ATOM 1567 C C . GLN A 1 204 ? 0.888 0.082 -33.304 1.00 82.69 204 GLN A C 1
ATOM 1569 O O . GLN A 1 204 ? 1.343 -0.948 -33.792 1.00 82.69 204 GLN A O 1
ATOM 1574 N N . ALA A 1 205 ? 0.041 0.061 -32.271 1.00 81.44 205 ALA A N 1
ATOM 1575 C CA . ALA A 1 205 ? -0.411 -1.176 -31.636 1.00 81.44 205 ALA A CA 1
ATOM 1576 C C . ALA A 1 205 ? -1.241 -2.046 -32.591 1.00 81.44 205 ALA A C 1
ATOM 1578 O O . ALA A 1 205 ? -1.068 -3.261 -32.637 1.00 81.44 205 ALA A O 1
ATOM 1579 N N . GLU A 1 206 ? -2.100 -1.428 -33.398 1.00 83.94 206 GLU A N 1
ATOM 1580 C CA . GLU A 1 206 ? -2.835 -2.128 -34.449 1.00 83.94 206 GLU A CA 1
ATOM 1581 C C . GLU A 1 206 ? -1.894 -2.687 -35.530 1.00 83.94 206 GLU A C 1
ATOM 1583 O O . GLU A 1 206 ? -1.973 -3.873 -35.845 1.00 83.94 206 GLU A O 1
ATOM 1588 N N . CYS A 1 207 ? -0.938 -1.887 -36.020 1.00 83.50 207 CYS A N 1
ATOM 1589 C CA . CYS A 1 207 ? 0.070 -2.330 -36.989 1.00 83.50 207 CYS A CA 1
ATOM 1590 C C . CYS A 1 207 ? 0.884 -3.527 -36.478 1.00 83.50 207 CYS A C 1
ATOM 1592 O O . CYS A 1 207 ? 1.030 -4.524 -37.185 1.00 83.50 207 CYS A O 1
ATOM 1594 N N . VAL A 1 208 ? 1.369 -3.468 -35.233 1.00 84.62 208 VAL A N 1
ATOM 1595 C CA . VAL A 1 208 ? 2.118 -4.568 -34.608 1.00 84.62 208 VAL A CA 1
ATOM 1596 C C . VAL A 1 208 ? 1.245 -5.819 -34.507 1.00 84.62 208 VAL A C 1
ATOM 1598 O O . VAL A 1 208 ? 1.697 -6.906 -34.862 1.00 84.62 208 VAL A O 1
ATOM 1601 N N . GLY A 1 209 ? -0.007 -5.676 -34.065 1.00 82.56 209 GLY A N 1
ATOM 1602 C CA . GLY A 1 209 ? -0.959 -6.783 -33.985 1.00 82.56 209 GLY A CA 1
ATOM 1603 C C . GLY A 1 209 ? -1.193 -7.471 -35.330 1.00 82.56 209 GLY A C 1
ATOM 1604 O O . GLY A 1 209 ? -1.144 -8.700 -35.408 1.00 82.56 209 GLY A O 1
ATOM 1605 N N . ILE A 1 210 ? -1.392 -6.686 -36.391 1.00 83.31 210 ILE A N 1
ATOM 1606 C CA . ILE A 1 210 ? -1.572 -7.179 -37.764 1.00 83.31 210 ILE A CA 1
ATOM 1607 C C . ILE A 1 210 ? -0.31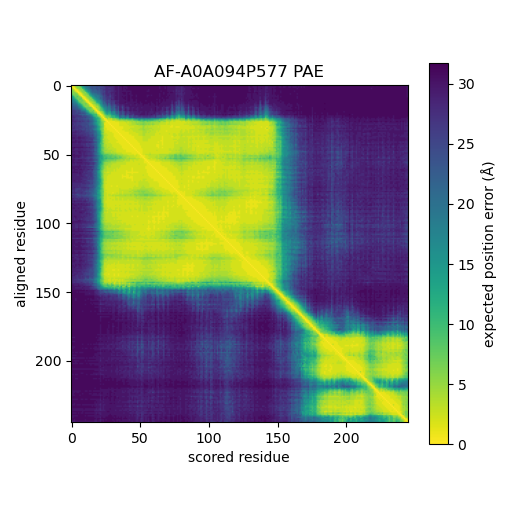8 -7.921 -38.236 1.00 83.31 210 ILE A C 1
ATOM 1609 O O . ILE A 1 210 ? -0.408 -9.086 -38.610 1.00 83.31 210 ILE A O 1
ATOM 1613 N N . GLN A 1 211 ? 0.863 -7.306 -38.143 1.00 81.19 211 GLN A N 1
ATOM 1614 C CA . GLN A 1 211 ? 2.114 -7.915 -38.615 1.00 81.19 211 GLN A CA 1
ATOM 1615 C C . GLN A 1 211 ? 2.410 -9.246 -37.910 1.00 81.19 211 GLN A C 1
ATOM 1617 O O . GLN A 1 211 ? 2.759 -10.234 -38.550 1.00 81.19 211 GLN A O 1
ATOM 1622 N N . PHE A 1 212 ? 2.188 -9.323 -36.594 1.00 75.38 212 PHE A N 1
ATOM 1623 C CA . PHE A 1 212 ? 2.388 -10.571 -35.856 1.00 75.38 212 PHE A CA 1
ATOM 1624 C C . PHE A 1 212 ? 1.394 -11.673 -36.226 1.00 75.38 212 PHE A C 1
ATOM 1626 O O . PHE A 1 212 ? 1.741 -12.847 -36.131 1.00 75.38 212 PHE A O 1
ATOM 1633 N N . THR A 1 213 ? 0.164 -11.329 -36.604 1.00 70.50 213 THR A N 1
ATOM 1634 C CA . THR A 1 213 ? -0.872 -12.319 -36.937 1.00 70.50 213 THR A CA 1
ATOM 1635 C C . THR A 1 213 ? -0.836 -12.747 -38.401 1.00 70.50 213 THR A C 1
ATOM 1637 O O . THR A 1 213 ? -1.097 -13.915 -38.690 1.00 70.50 213 THR A O 1
ATOM 1640 N N . GLU A 1 214 ? -0.435 -11.860 -39.311 1.00 68.31 214 GLU A N 1
ATOM 1641 C CA . GLU A 1 214 ? -0.163 -12.190 -40.712 1.00 68.31 214 GLU A CA 1
ATOM 1642 C C . GLU A 1 214 ? 1.082 -13.086 -40.848 1.00 68.31 214 GLU A C 1
ATOM 1644 O O . GLU A 1 214 ? 1.070 -14.041 -41.626 1.00 68.31 214 GLU A O 1
ATOM 1649 N N . GLU A 1 215 ? 2.122 -12.861 -40.034 1.00 59.31 215 GLU A N 1
ATOM 1650 C CA . GLU A 1 215 ? 3.350 -13.671 -40.028 1.00 59.31 215 GLU A CA 1
ATOM 1651 C C . GLU A 1 215 ? 3.265 -14.952 -39.168 1.00 59.31 215 GLU A C 1
ATOM 1653 O O . GLU A 1 215 ? 4.110 -15.840 -39.297 1.00 59.31 215 GLU A O 1
ATOM 1658 N N . ALA A 1 216 ? 2.247 -15.104 -38.309 1.00 55.25 216 ALA A N 1
ATOM 1659 C CA . ALA A 1 216 ? 2.049 -16.294 -37.463 1.00 55.25 216 ALA A CA 1
ATOM 1660 C C . ALA A 1 216 ? 1.547 -17.542 -38.224 1.00 55.25 216 ALA A C 1
ATOM 1662 O O . ALA A 1 216 ? 1.227 -18.560 -37.606 1.00 55.25 216 ALA A O 1
ATOM 1663 N N . GLN A 1 217 ? 1.466 -17.488 -39.556 1.00 51.22 217 GLN A N 1
ATOM 1664 C CA . GLN A 1 217 ? 0.952 -18.582 -40.385 1.00 51.22 217 GLN A CA 1
ATOM 1665 C C . GLN A 1 217 ? 1.969 -19.705 -40.662 1.00 51.22 217 GLN A C 1
ATOM 1667 O O . GLN A 1 217 ? 1.591 -20.726 -41.239 1.00 51.22 217 GLN A O 1
ATOM 1672 N N . GLU A 1 218 ? 3.225 -19.581 -40.220 1.00 56.09 218 GLU A N 1
ATOM 1673 C CA . GLU A 1 218 ? 4.243 -20.628 -40.375 1.00 56.09 218 GLU A CA 1
ATOM 1674 C C . GLU A 1 218 ? 4.734 -21.192 -39.033 1.00 56.09 218 GLU A C 1
ATOM 1676 O O . GLU A 1 218 ? 4.788 -20.506 -38.015 1.00 56.09 218 GLU A O 1
ATOM 1681 N N . VAL A 1 219 ? 5.075 -22.487 -39.031 1.00 49.03 219 VAL A N 1
ATOM 1682 C CA . VAL A 1 219 ? 5.531 -23.223 -37.843 1.00 49.03 219 VAL A CA 1
ATOM 1683 C C . VAL A 1 219 ? 6.849 -22.632 -37.344 1.00 49.03 219 VAL A C 1
ATOM 1685 O O . VAL A 1 219 ? 7.873 -22.704 -38.020 1.00 49.03 219 VAL A O 1
ATOM 1688 N N . ILE A 1 220 ? 6.812 -22.076 -36.136 1.00 55.34 220 ILE A N 1
ATOM 1689 C CA . ILE A 1 220 ? 7.933 -21.383 -35.508 1.00 55.34 220 ILE A CA 1
ATOM 1690 C C . ILE A 1 220 ? 8.843 -22.406 -34.804 1.00 55.34 220 ILE A C 1
ATOM 1692 O O . ILE A 1 220 ? 8.604 -22.773 -33.656 1.00 55.34 220 ILE A O 1
ATOM 1696 N N . ASP A 1 221 ? 9.889 -22.865 -35.493 1.00 61.94 221 ASP A N 1
ATOM 1697 C CA . ASP A 1 221 ? 11.112 -23.405 -34.871 1.00 61.94 221 ASP A CA 1
ATOM 1698 C C . ASP A 1 221 ? 12.200 -22.325 -34.964 1.00 61.94 221 ASP A C 1
ATOM 1700 O O . ASP A 1 221 ? 13.136 -22.406 -35.762 1.00 61.94 221 ASP A O 1
ATOM 1704 N N . GLU A 1 222 ? 11.991 -21.225 -34.236 1.00 67.44 222 GLU A N 1
ATOM 1705 C CA . GLU A 1 222 ? 12.892 -20.075 -34.240 1.00 67.44 222 GLU A CA 1
ATOM 1706 C C . GLU A 1 222 ? 13.628 -19.952 -32.903 1.00 67.44 222 GLU A C 1
ATOM 1708 O O . GLU A 1 222 ? 13.095 -20.218 -31.827 1.00 67.44 222 GLU A O 1
ATOM 1713 N N . THR A 1 223 ? 14.881 -19.524 -32.973 1.00 75.88 223 THR A N 1
ATOM 1714 C CA . THR A 1 223 ? 15.676 -19.178 -31.792 1.00 75.88 223 THR A CA 1
ATOM 1715 C C . THR A 1 223 ? 15.284 -17.800 -31.256 1.00 75.88 223 THR A C 1
ATOM 1717 O O . THR A 1 223 ? 14.872 -16.926 -32.018 1.00 75.88 223 THR A O 1
ATOM 1720 N N . ASP A 1 224 ? 15.526 -17.542 -29.968 1.00 69.62 224 ASP A N 1
ATOM 1721 C CA . ASP A 1 224 ? 15.276 -16.233 -29.336 1.00 69.62 224 ASP A CA 1
ATOM 1722 C C . ASP A 1 224 ? 15.898 -15.051 -30.106 1.00 69.62 224 ASP A C 1
ATOM 1724 O O . ASP A 1 224 ? 15.352 -13.948 -30.131 1.00 69.62 224 ASP A O 1
ATOM 1728 N N . ALA A 1 225 ? 17.046 -15.268 -30.757 1.00 73.62 225 ALA A N 1
ATOM 1729 C CA . ALA A 1 225 ? 17.710 -14.255 -31.573 1.00 73.62 225 ALA A CA 1
ATOM 1730 C C . ALA A 1 225 ? 16.941 -13.945 -32.869 1.00 73.62 225 ALA A C 1
ATOM 1732 O O . ALA A 1 225 ? 16.871 -12.785 -33.282 1.00 73.62 225 ALA A O 1
ATOM 1733 N N . GLN A 1 226 ? 16.350 -14.964 -33.496 1.00 75.19 226 GLN A N 1
ATOM 1734 C CA . GLN A 1 226 ? 15.508 -14.811 -34.684 1.00 75.19 226 GLN A CA 1
ATOM 1735 C C . GLN A 1 226 ? 14.186 -14.131 -34.323 1.00 75.19 226 GLN A C 1
ATOM 1737 O O . GLN A 1 226 ? 13.823 -13.159 -34.985 1.00 75.19 226 GLN A O 1
ATOM 1742 N N . TYR A 1 227 ? 13.566 -14.526 -33.205 1.00 75.62 227 TYR A N 1
ATOM 1743 C CA . TYR A 1 227 ? 12.378 -13.863 -32.665 1.00 75.62 227 TYR A CA 1
ATOM 1744 C C . TYR A 1 227 ? 12.622 -12.367 -32.415 1.00 75.62 227 TYR A C 1
ATOM 1746 O O . TYR A 1 227 ? 11.876 -11.518 -32.902 1.00 75.62 227 TYR A O 1
ATOM 1754 N N . ARG A 1 228 ? 13.721 -12.008 -31.731 1.00 74.94 228 ARG A N 1
ATOM 1755 C CA . ARG A 1 228 ? 14.082 -10.598 -31.475 1.00 74.94 228 ARG A CA 1
ATOM 1756 C C . ARG A 1 228 ? 14.391 -9.823 -32.753 1.00 74.94 228 ARG A C 1
ATOM 1758 O O . ARG A 1 228 ? 14.060 -8.644 -32.847 1.00 74.94 228 ARG A O 1
ATOM 1765 N N . SER A 1 229 ? 15.031 -10.459 -33.735 1.00 79.69 229 SER A N 1
ATOM 1766 C CA . SER A 1 229 ? 15.295 -9.832 -35.033 1.00 79.69 229 SER A CA 1
ATOM 1767 C C . SER A 1 229 ? 14.002 -9.540 -35.792 1.00 79.69 229 SER A C 1
ATOM 1769 O O . SER A 1 229 ? 13.879 -8.468 -36.382 1.00 79.69 229 SER A O 1
ATOM 1771 N N . ARG A 1 230 ? 13.039 -10.465 -35.756 1.00 79.25 230 ARG A N 1
ATOM 1772 C CA . ARG A 1 230 ? 11.712 -10.285 -36.352 1.00 79.25 230 ARG A CA 1
ATOM 1773 C C . ARG A 1 230 ? 10.940 -9.168 -35.660 1.00 79.25 230 ARG A C 1
ATOM 1775 O O . ARG A 1 230 ? 10.462 -8.260 -36.325 1.00 79.25 230 ARG A O 1
ATOM 1782 N N . LEU A 1 231 ? 10.927 -9.166 -34.329 1.00 79.75 231 LEU A N 1
ATOM 1783 C CA . LEU A 1 231 ? 10.261 -8.138 -33.528 1.00 79.75 231 LEU A CA 1
ATOM 1784 C C . LEU A 1 231 ? 10.821 -6.730 -33.814 1.00 79.75 231 LEU A C 1
ATOM 1786 O O . LEU A 1 231 ? 10.053 -5.788 -33.990 1.00 79.75 231 LEU A O 1
ATOM 1790 N N . ARG A 1 232 ? 12.148 -6.593 -33.980 1.00 81.50 232 ARG A N 1
ATOM 1791 C CA . ARG A 1 232 ? 12.775 -5.343 -34.459 1.00 81.50 232 ARG A CA 1
ATOM 1792 C C . ARG A 1 232 ? 12.302 -4.953 -35.861 1.00 81.50 232 ARG A C 1
ATOM 1794 O O . ARG A 1 232 ? 12.028 -3.781 -36.093 1.00 81.50 232 ARG A O 1
ATOM 1801 N N . GLY A 1 233 ? 12.211 -5.912 -36.783 1.00 81.56 233 GLY A N 1
ATOM 1802 C CA . GLY A 1 233 ? 11.707 -5.679 -38.139 1.00 81.56 233 GLY A CA 1
ATOM 1803 C C . GLY A 1 233 ? 10.275 -5.143 -38.143 1.00 81.56 233 GLY A C 1
ATOM 1804 O O . GLY A 1 233 ? 10.006 -4.130 -38.787 1.00 81.56 233 GLY A O 1
ATOM 1805 N N . ILE A 1 234 ? 9.398 -5.759 -37.347 1.00 84.38 234 ILE A N 1
ATOM 1806 C CA . ILE A 1 234 ? 8.002 -5.340 -37.183 1.00 84.38 234 ILE A CA 1
ATOM 1807 C C . ILE A 1 234 ? 7.933 -3.923 -36.605 1.00 84.38 234 ILE A C 1
ATOM 1809 O O . ILE A 1 234 ? 7.232 -3.072 -37.148 1.00 84.38 234 ILE A O 1
ATOM 1813 N N . PHE A 1 235 ? 8.706 -3.619 -35.562 1.00 84.25 235 PHE A N 1
ATOM 1814 C CA . PHE A 1 235 ? 8.670 -2.292 -34.938 1.00 84.25 235 PHE A CA 1
ATOM 1815 C C . PHE A 1 235 ? 9.164 -1.191 -35.876 1.00 84.25 235 PHE A C 1
ATOM 1817 O O . PHE A 1 235 ? 8.525 -0.147 -35.973 1.00 84.25 235 PHE A O 1
ATOM 1824 N N . VAL A 1 236 ? 10.220 -1.450 -36.651 1.00 85.12 236 VAL A N 1
ATOM 1825 C CA . VAL A 1 236 ? 10.674 -0.520 -37.695 1.00 85.12 236 VAL A CA 1
ATOM 1826 C C . VAL A 1 236 ? 9.598 -0.325 -38.766 1.00 85.12 236 VAL A C 1
ATOM 1828 O O . VAL A 1 236 ? 9.363 0.804 -39.191 1.00 85.12 236 VAL A O 1
ATOM 1831 N N . SER A 1 237 ? 8.921 -1.399 -39.186 1.00 84.81 237 SER A N 1
ATOM 1832 C CA . SER A 1 237 ? 7.855 -1.321 -40.195 1.00 84.81 237 SER A CA 1
ATOM 1833 C C . SER A 1 237 ? 6.618 -0.554 -39.716 1.00 84.81 237 SER A C 1
ATOM 1835 O O . SER A 1 237 ? 5.951 0.087 -40.523 1.00 84.81 237 SER A O 1
ATOM 1837 N N . CYS A 1 238 ? 6.363 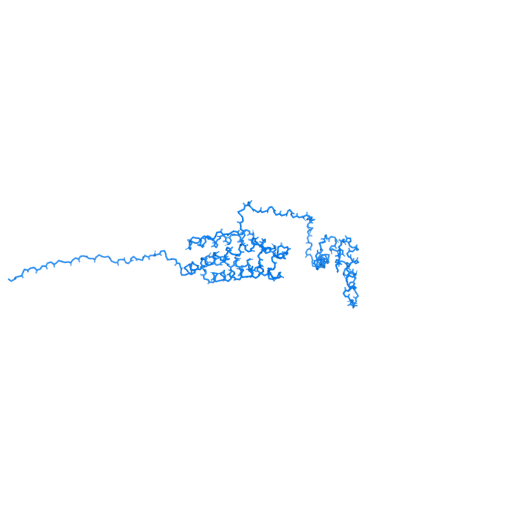-0.564 -38.407 1.00 86.88 238 CYS A N 1
ATOM 1838 C CA . CYS A 1 238 ? 5.281 0.171 -37.760 1.00 86.88 238 CYS A CA 1
ATOM 1839 C C . CYS A 1 238 ? 5.713 1.557 -37.250 1.00 86.88 238 CYS A C 1
ATOM 1841 O O . CYS A 1 238 ? 5.015 2.144 -36.429 1.00 86.88 238 CYS A O 1
ATOM 1843 N N . GLU A 1 239 ? 6.852 2.083 -37.717 1.00 83.69 239 GLU A N 1
ATOM 1844 C CA . GLU A 1 239 ? 7.359 3.420 -37.370 1.00 83.69 239 GLU A CA 1
ATOM 1845 C C . GLU A 1 239 ? 7.598 3.619 -35.856 1.00 83.69 239 GLU A C 1
ATOM 1847 O O . GLU A 1 239 ? 7.399 4.706 -35.309 1.00 83.69 239 GLU A O 1
ATOM 1852 N N . ILE A 1 240 ? 8.024 2.562 -35.157 1.00 81.94 240 ILE A N 1
ATOM 1853 C CA . ILE A 1 240 ? 8.349 2.576 -33.725 1.00 81.94 240 ILE A CA 1
ATOM 1854 C C . ILE A 1 240 ? 9.868 2.692 -33.561 1.00 81.94 240 ILE A C 1
ATOM 1856 O O . ILE A 1 240 ? 10.614 1.750 -33.842 1.00 81.94 240 ILE A O 1
ATOM 1860 N N . ASP A 1 241 ? 10.336 3.838 -33.064 1.00 67.06 241 ASP A N 1
ATOM 1861 C CA . ASP A 1 241 ? 11.756 4.072 -32.776 1.00 67.06 241 ASP A CA 1
ATOM 1862 C C . ASP A 1 241 ? 12.105 3.569 -31.364 1.00 67.06 241 ASP A C 1
ATOM 1864 O O . ASP A 1 241 ? 12.156 4.329 -30.395 1.00 67.06 241 ASP A O 1
ATOM 1868 N N . ALA A 1 242 ? 12.266 2.250 -31.224 1.00 60.25 242 ALA A N 1
ATOM 1869 C CA . ALA A 1 242 ? 12.591 1.607 -29.953 1.00 60.25 242 ALA A CA 1
ATOM 1870 C C . ALA A 1 242 ? 13.846 0.727 -30.047 1.00 60.25 242 ALA A C 1
ATOM 1872 O O . ALA A 1 242 ? 13.954 -0.170 -30.887 1.00 60.25 242 ALA A O 1
ATOM 1873 N N . GLN A 1 243 ? 14.793 0.940 -29.127 1.00 55.19 243 GLN A N 1
ATOM 1874 C CA . GLN A 1 243 ? 15.955 0.064 -28.963 1.00 55.19 243 GLN A CA 1
ATOM 1875 C C . GLN A 1 243 ? 15.556 -1.176 -28.160 1.00 55.19 243 GLN A C 1
ATOM 1877 O O . GLN A 1 243 ? 15.556 -1.162 -26.934 1.00 55.19 243 GLN A O 1
ATOM 1882 N N . ILE A 1 244 ? 15.216 -2.257 -28.861 1.00 57.03 244 ILE A N 1
ATOM 1883 C CA . ILE A 1 244 ? 14.964 -3.563 -28.239 1.00 57.03 244 ILE A CA 1
ATOM 1884 C C . ILE A 1 244 ? 16.314 -4.192 -27.849 1.00 57.03 244 ILE A C 1
ATOM 1886 O O . ILE A 1 244 ? 17.106 -4.461 -28.765 1.00 57.03 244 ILE A O 1
ATOM 1890 N N . PRO A 1 245 ? 16.593 -4.457 -26.557 1.00 50.28 245 PRO A N 1
ATOM 1891 C CA . PRO A 1 245 ? 17.809 -5.151 -26.127 1.00 50.28 245 PRO A CA 1
ATOM 1892 C C . PRO A 1 245 ? 17.893 -6.593 -26.662 1.00 50.28 245 PRO A C 1
ATOM 1894 O O . PRO A 1 245 ? 16.876 -7.330 -26.656 1.00 50.28 245 PRO A O 1
#

pLDDT: mean 72.21, std 18.0, range [32.06, 92.94]

Sequence (245 aa):
MIIRRAAWWICVGLAGTVLGGCGVSDEVAAVCSRASDFESSMVAVDQSIEDLSVVAPRQLQSSFAVFLGSLLTLNDIAPYEIQDDFERVSRFYTELSIALQNVYWDGNIGATDIAVQRAISNMTRNDNIQSLERVREFIKDKCSVELTKNINNAPGDLPEAPEASLIVEPQPDVNTGFDNEETALRSYGYFVAEQFGIALTQSQAECVGIQFTEEAQEVIDETDAQYRSRLRGIFVSCEIDAQIP

Nearest PDB structures (foldseek):
  5xsj-assembly1_L  TM=4.354E-01  e=3.305E+00  Clostridium beijerinckii NCIMB 8052

Solvent-accessible surface area (backbone atoms only — not comparable to full-atom values): 14382 Å² total; per-residue (Å²): 134,86,87,90,81,84,91,86,86,90,80,82,85,82,78,78,77,79,73,80,64,92,67,72,48,74,36,53,50,55,38,44,76,43,45,67,63,42,41,56,26,46,45,47,33,47,52,40,61,76,37,27,67,75,44,53,33,70,56,45,51,49,31,46,52,52,29,51,53,42,40,53,57,39,37,78,39,40,46,80,94,51,24,68,30,37,50,52,46,45,48,47,54,47,48,29,51,54,32,31,54,77,44,68,31,35,19,65,54,32,75,72,32,66,61,28,50,50,26,56,55,52,49,71,33,69,74,46,44,52,26,48,49,50,52,42,51,49,39,29,76,75,49,73,44,79,69,88,68,65,93,62,57,60,99,83,61,66,72,76,68,74,74,71,87,67,81,65,69,79,80,68,87,77,75,83,57,95,83,43,57,68,61,54,27,23,53,47,18,46,55,62,30,51,80,71,74,47,89,69,55,74,69,36,13,31,43,41,17,47,55,56,59,70,64,60,81,57,89,83,90,68,54,74,69,53,52,51,52,48,52,52,51,49,34,55,74,42,74,44,97,69,90,81,132

Radius of gyration: 31.2 Å; Cα contacts (8 Å, |Δi|>4): 207; chains: 1; bounding box: 59×44×128 Å

=== Feature glossary ===
The features interleaved in this record are:

— What the protein is —

Sequence gives the chain of amino acids in standard one-letter code (A=alanine, C=cysteine, …, Y=tyrosine), read N→C. It is the only feature that is directly encoded by the gene; all structural features are derived from the folded form of this sequence.

Database cross-references. InterPro integrat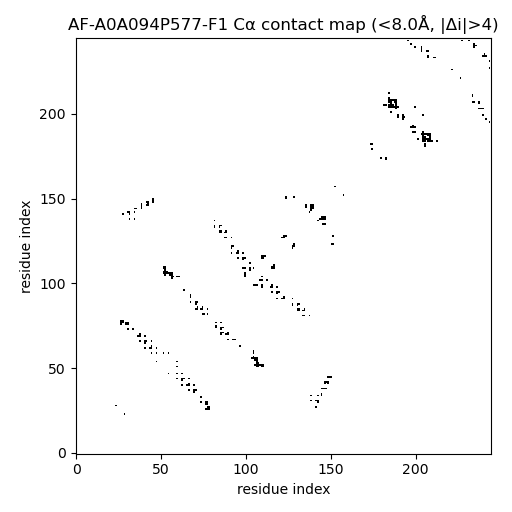es a dozen domain/family signature databases into unified entries with residue-range hits. GO terms attach function/process/location labels with evidence codes. CATH codes position the fold in a four-level structural taxonomy. Organism is the NCBI-taxonomy species name.

— Where its atoms are —

Atomic coordinates in PDBx/mmCIF format — the same representation the Protein Data Bank distributes. Each line of the _atom_site loop places one backbone atom in Cartesian space (units: ångströms, origin: arbitrary).

The six renders are orthographic views along the three Cartesian axes in both directions. Representation (cartoon, sticks, or surface) and color scheme (sequence-rainbow or by-chain) vary across proteins so the training set covers all the common visualization conventions.

— Local backbone conformation —

Eight-state secondary structure (DSSP): H is the canonical α-helix, G the tighter 3₁₀-helix, I the wider π-helix; E/B are β-structure, T and S are turns and bends, and '-' is everything else. DSSP derives these from the pattern of main-chain N–H···O=C hydrogen bonds, not from the sequence.

P-SEA three-state annotation labels each residue as helix, strand, or coil based purely on the geometry of the Cα trace. It serves as a fallback when the full backbone (and thus DSSP) is unavailable.

The φ/ψ torsion pair specifies the backbone conformation at each residue. φ rotates about the N–Cα bond, ψ about the Cα–C bond. Steric clashes forbid most of the (φ, ψ) plane — the allowed regions (α-helix basin, β-sheet basin, left-handed helix) are the Ramachandran-allowed regions.

— Global shape and packing —

The geometric summary reports three shape descriptors. Rg (radius of gyration) measures how spread out the Cα atoms are about their centre of mass; compact globular proteins have small Rg, elongated or unfolded ones large. Cα contacts (<8 Å, |i−j|>4) count long-range residue pairs in spatial proximity — high for tightly packed folds, near zero for rods or random coil. The bounding-box extents give the protein's footprint along x, y, z in Å.

Solvent-accessible surface area (SASA) is the area in Å² traced out by the centre of a 1.4 Å probe sphere (a water molecule) rolled over the protein's van de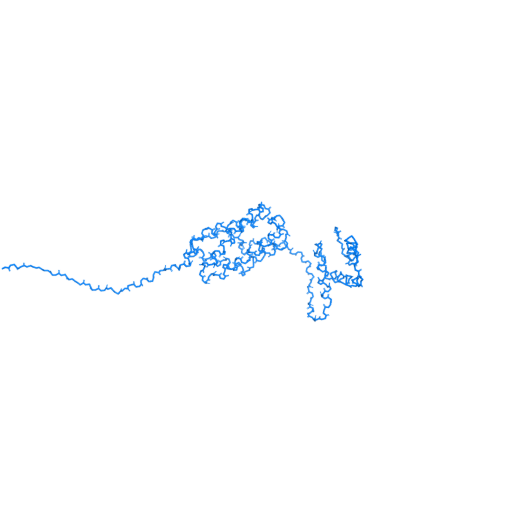r Waals surface (Shrake–Rupley / Lee–Richards construction). Buried residues have near-zero SASA; fully exposed residues can exceed 200 Å². The total SASA scales roughly with the number of surface residues.

The contact map is a binary N×N matrix image: pixel (i, j) is dark where Cα_i and Cα_j are within 8 Å and |i−j|>4. Because the |i−j|>4 filter removes local helical contacts, off-diagonal stripes parallel to the main diagonal indicate parallel β-sheets; stripes perpendicular to it indicate antiparallel β-sheets. The Ramachandran plot scatters every residue's (φ, ψ) pair against the sterically allowed regions. The PAE heatmap renders the predicted-aligned-error matrix.

— Structural neighborhood —

3Di is Foldseek's structural alphabet. Each residue is assigned one of twenty discrete states based on how its Cα sits relative to its spatial (not sequential) neighbors. Aligning 3Di strings finds structural homologs roughly as well as full 3D superposition, but orders of magnitude faster.

Nearest PDB neighbors are the top structural matches found by Foldseek when searching this structure against the entire Protein Data Bank. Each hit reports a TM-score (0 to 1; >0.5 almost always implies the same fold) and an E-value. These are *structural* homologs — they may share no detectable sequence similarity.

— Confidence and disorder —

For AlphaFold models, the B-factor field carries pLDDT — the model's own estimate of local accuracy on a 0–100 scale. Regions with pLDDT<50 should be treated as essentially unmodeled; they often correspond to intrinsically disordered segments.

Crystallographic B-factors measure how much each atom's electron density is smeared out, in Å². They rise in mobile loops and surface residues and fall in the buried interior. In AlphaFold models this column is repurposed to hold pLDDT instead.

Predicted aligned error is AlphaFold's pairwise confidence. Unlike pLDDT (per-residue), PAE is per-residue-pair and captures whether two parts of the structure are correctly placed relative to each other. Units are ångströms of expected positional error.